Protein AF-A0A0T6B6M6-F1 (afdb_monomer)

InterPro domains:
  IPR010994 RuvA domain 2-like [SSF47781] (32-99)
  IPR039150 Transcription elongation factor, mitochondrial [PTHR21053] (24-267)

Sequence (267 aa):
MFISKGMSFAITKISRFCSSNVALGNTFEEKFTATEREKILDILNSSNADELSKFKVTRNRLKNLVNWKNKKGAFSTLSEVLEVDGLGINILDRLCQSILSEDVIDSDKQTRLAINKLRKTNLVPNLHIADLNGLTCAVGLHIESAGISWAKLEKANNKLVTWNYNDFSALPKKVLPTDAFQFAVKIMNSIPPADIYILESKQISGPNKNPTYSPQQLELTSMLIALLNTSPKHTLEHRGPTTDHYPNKIYYLKNRLPARLFGALIG

Secondary structure (DSSP, 8-state):
----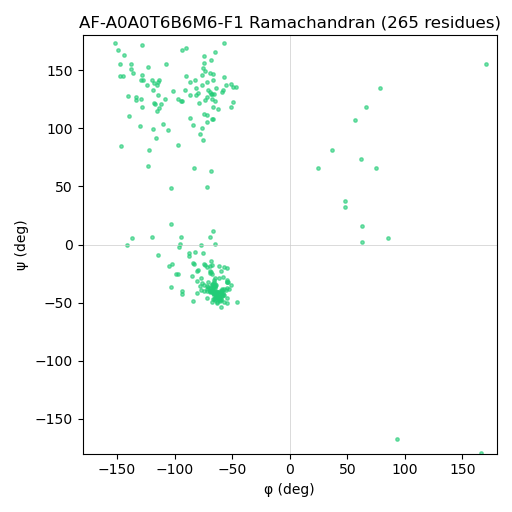--------------------HHHHHTTS-HHHHHHHHHHHHH--HHHHTTSS--HHHHHHHHHHHHHH-S-SSHHHHHTSTT--HHHHHHHHHHHHTT----HHHHHHHHHHHHHTTSEESPPPHHHHHH--EEEEEEEETTEEEEEEEETTTTEEEEEEEEESTTS-SS--HHHHHHHHHHHHHHSPP-SEEEEEPPP---TTS--SS-HHHHHHHHHHHHHHHH-TTT--S---TT-------EEEEPTTHHHHHTT----

Radius of gyration: 28.61 Å; Cα contacts (8 Å, |Δi|>4): 269; chains: 1; bounding box: 79×41×76 Å

Foldseek 3Di:
DDDDDDDDDDPDDPDDDPPPPDPPQPVLQVVDDPVLFVLLLCCLQVDALVRLLQFPDDSVQSVQSVVCCVVPNRDPGVSVVCVRPPDHSVNSVRSSVCSVVVVGCPPVNSVVVVVCVVQCPFKPPRDDPVLVVVFQKEKEWEFDPQWIKIWIAGPVVRDTPDIDIDTCPPPDPDADLVNLLVVLVVVLVVDAAGQAYEYADDDQPPPPDDGRDDPSSVSSVVSNQVCCQPPCRHDVDDPDVDDPDGDRRYMYGYHCPVCVVVVVDDD

Organism: NCBI:txid1629725

Solvent-accessible surface area (backbone atoms only — not comparable to full-atom values): 16296 Å² total; per-residue (Å²): 135,81,91,83,88,84,87,78,88,83,86,79,79,92,80,78,79,84,74,74,90,65,80,63,48,70,70,59,55,72,78,47,54,74,69,55,48,51,55,49,42,51,50,65,59,72,46,51,63,74,62,53,53,36,35,92,58,57,71,72,46,40,52,36,49,52,53,45,35,75,72,74,43,77,69,89,47,72,49,61,57,51,71,34,73,87,35,49,70,80,52,48,52,50,42,50,51,30,59,73,66,66,51,63,48,48,71,68,55,48,51,51,51,51,50,52,61,67,60,71,70,45,44,42,67,77,79,55,73,72,59,60,70,72,50,54,33,37,28,44,42,48,81,55,87,61,27,37,37,42,37,34,37,31,61,90,76,71,39,77,76,48,73,55,71,48,74,37,81,84,54,64,97,77,67,50,73,69,55,42,48,56,50,29,51,56,51,5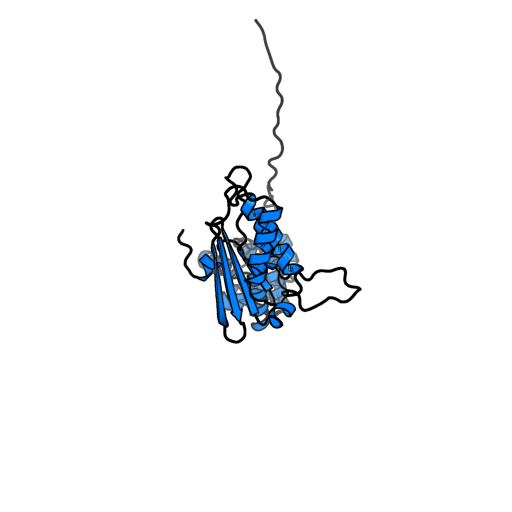7,70,70,54,78,70,46,67,33,38,37,34,68,38,73,73,78,47,57,100,90,43,78,68,78,59,55,72,67,50,52,50,39,51,52,51,36,55,53,45,54,51,67,31,69,83,4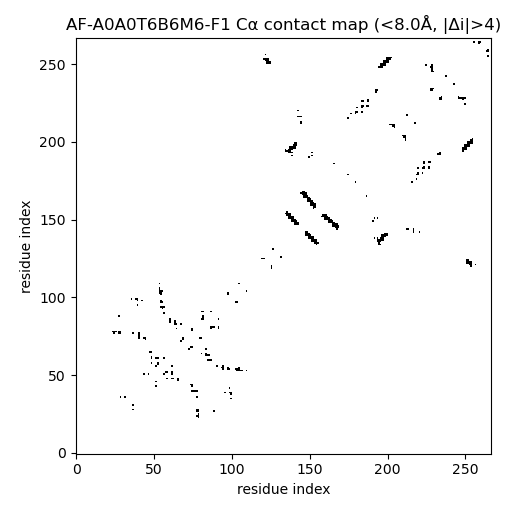4,40,88,74,82,92,59,101,80,67,98,68,77,72,83,38,66,32,28,32,44,62,66,47,67,34,58,76,71,69,67,61,82,130

Nearest PDB structures (foldseek):
  5ola-assembly2_C  TM=7.905E-01  e=4.007E-08  Homo sapiens
  9bdd-assembly1_B  TM=7.905E-01  e=6.543E-08  Homo sapiens
  8u8u-assembly1_B  TM=7.935E-01  e=4.529E-08  Homo sapiens
  8u8v-assembly1_A  TM=7.869E-01  e=6.154E-08  Homo sapiens
  4ld0-assembly1_B  TM=6.906E-01  e=7.495E-03  Thermus thermophilus HB8

Structure (mmCIF, N/CA/C/O backbone):
data_AF-A0A0T6B6M6-F1
#
_entry.id   AF-A0A0T6B6M6-F1
#
loop_
_atom_site.group_PDB
_atom_site.id
_atom_site.type_symbol
_atom_site.label_atom_id
_atom_site.label_alt_id
_atom_site.label_comp_id
_atom_site.label_asym_id
_atom_site.label_entity_id
_atom_site.label_seq_id
_atom_site.pdbx_PDB_ins_code
_atom_site.Cartn_x
_atom_site.Cartn_y
_atom_site.Cartn_z
_atom_site.occupancy
_atom_site.B_iso_or_equiv
_atom_site.auth_seq_id
_atom_site.auth_comp_id
_atom_site.auth_asym_id
_atom_site.auth_atom_id
_atom_site.pdbx_PDB_model_num
ATOM 1 N N . MET A 1 1 ? 43.456 12.284 56.800 1.00 34.22 1 MET A N 1
ATOM 2 C CA . MET A 1 1 ? 43.207 13.650 57.297 1.00 34.22 1 MET A CA 1
ATOM 3 C C . MET A 1 1 ? 42.307 14.351 56.281 1.00 34.22 1 MET A C 1
ATOM 5 O O . MET A 1 1 ? 42.767 14.580 55.179 1.00 34.22 1 MET A O 1
ATOM 9 N N . PHE A 1 2 ? 41.032 14.546 56.654 1.00 30.00 2 PHE A N 1
ATOM 10 C CA . PHE A 1 2 ? 40.055 15.561 56.198 1.00 30.00 2 PHE A CA 1
ATOM 11 C C . PHE A 1 2 ? 39.699 15.674 54.686 1.00 30.00 2 PHE A C 1
ATOM 13 O O . PHE A 1 2 ? 40.550 16.004 53.879 1.00 30.00 2 PHE A O 1
ATOM 20 N N . ILE A 1 3 ? 38.487 15.247 54.255 1.00 30.81 3 ILE A N 1
ATOM 21 C CA . ILE A 1 3 ? 37.199 16.015 54.146 1.00 30.81 3 ILE A CA 1
ATOM 22 C C . ILE A 1 3 ? 37.212 16.919 52.880 1.00 30.81 3 ILE A C 1
ATOM 24 O O . ILE A 1 3 ? 38.183 17.621 52.678 1.00 30.81 3 ILE A O 1
ATOM 28 N N . SER A 1 4 ? 36.218 17.057 51.987 1.00 28.17 4 SER A N 1
ATOM 29 C CA . SER A 1 4 ? 34.819 16.614 51.851 1.00 28.17 4 SER A CA 1
ATOM 30 C C . SER A 1 4 ? 34.184 17.362 50.652 1.00 28.17 4 SER A C 1
ATOM 32 O O . SER A 1 4 ? 34.527 18.513 50.422 1.00 28.17 4 SER A O 1
ATOM 34 N N . LYS A 1 5 ? 33.141 16.761 50.053 1.00 30.77 5 LYS A N 1
ATOM 35 C CA . LYS A 1 5 ? 31.970 17.367 49.365 1.00 30.77 5 LYS A CA 1
ATOM 36 C C . LYS A 1 5 ? 32.157 18.160 48.060 1.00 30.77 5 LYS A C 1
ATOM 38 O O . LYS A 1 5 ? 32.600 19.298 48.042 1.00 30.77 5 LYS A O 1
ATOM 43 N N . GLY A 1 6 ? 31.520 17.616 47.025 1.00 29.58 6 GLY A N 1
ATOM 44 C CA . GLY A 1 6 ? 30.885 18.365 45.943 1.00 29.58 6 GLY A CA 1
ATOM 45 C C . GLY A 1 6 ? 29.649 17.607 45.461 1.00 29.58 6 GLY A C 1
ATOM 46 O O . GLY A 1 6 ? 29.734 16.806 44.539 1.00 29.58 6 GLY A O 1
ATOM 47 N N . MET A 1 7 ? 28.514 17.805 46.141 1.00 31.06 7 MET A N 1
ATOM 48 C CA . MET A 1 7 ? 27.186 17.410 45.659 1.00 31.06 7 MET A CA 1
ATOM 49 C C . MET A 1 7 ? 26.856 18.205 44.392 1.00 31.06 7 MET A C 1
ATOM 51 O O . MET A 1 7 ? 26.974 19.426 44.400 1.00 31.06 7 MET A O 1
ATOM 55 N N . SER A 1 8 ? 26.343 17.544 43.357 1.00 30.31 8 SER A N 1
ATOM 56 C CA . SER A 1 8 ? 25.449 18.202 42.405 1.00 30.31 8 SER A CA 1
ATOM 57 C C . SER A 1 8 ? 24.318 17.253 42.037 1.00 30.31 8 SER A C 1
ATOM 59 O O . SER A 1 8 ? 24.512 16.203 41.427 1.00 30.31 8 SER A O 1
ATOM 61 N N . PHE A 1 9 ? 23.135 17.620 42.519 1.00 31.20 9 PHE A N 1
ATOM 62 C CA . PHE A 1 9 ? 21.856 17.006 42.222 1.00 31.20 9 PHE A CA 1
ATOM 63 C C . PHE A 1 9 ? 21.471 17.280 40.766 1.00 31.20 9 PHE A C 1
ATOM 65 O O . PHE A 1 9 ? 21.383 18.433 40.356 1.00 31.20 9 PHE A O 1
ATOM 72 N N . ALA A 1 10 ? 21.112 16.232 40.028 1.00 34.25 10 ALA A N 1
ATOM 73 C CA . ALA A 1 10 ? 20.321 16.350 38.806 1.00 34.25 10 ALA A CA 1
ATOM 74 C C . ALA A 1 10 ? 19.055 15.492 38.942 1.00 34.25 10 ALA A C 1
ATOM 76 O O . ALA A 1 10 ? 18.880 14.470 38.285 1.00 34.25 10 ALA A O 1
ATOM 77 N N . ILE A 1 11 ? 18.166 15.908 39.847 1.00 36.38 11 ILE A N 1
ATOM 78 C CA . ILE A 1 11 ? 16.757 15.509 39.823 1.00 36.38 11 ILE A CA 1
ATOM 79 C C . ILE A 1 11 ? 16.068 16.520 38.910 1.00 36.38 11 ILE A C 1
ATOM 81 O O . ILE A 1 11 ? 15.926 17.688 39.263 1.00 36.38 11 ILE A O 1
ATOM 85 N N . THR A 1 12 ? 15.655 16.110 37.713 1.00 36.34 12 THR A N 1
ATOM 86 C CA . THR A 1 12 ? 14.832 16.962 36.848 1.00 36.34 12 THR A CA 1
ATOM 87 C C . THR A 1 12 ? 13.620 16.191 36.344 1.00 36.34 12 THR A C 1
ATOM 89 O O . THR A 1 12 ? 13.687 15.399 35.413 1.00 36.34 12 THR A O 1
ATOM 92 N N . LYS A 1 13 ? 12.500 16.506 37.006 1.00 34.72 13 LYS A N 1
ATOM 93 C CA . LYS A 1 13 ? 11.113 16.487 36.524 1.00 34.72 13 LYS A CA 1
ATOM 94 C C . LYS A 1 13 ? 10.538 15.139 36.079 1.00 34.72 13 LYS A C 1
ATOM 96 O O . LYS A 1 13 ? 10.169 14.940 34.927 1.00 34.72 13 LYS A O 1
ATOM 101 N N . ILE A 1 14 ? 10.248 14.296 37.070 1.00 38.00 14 ILE A N 1
ATOM 102 C CA . ILE A 1 14 ? 9.008 13.512 37.047 1.00 38.00 14 ILE A CA 1
ATOM 103 C C . ILE A 1 14 ? 7.884 14.464 37.476 1.00 38.00 14 ILE A C 1
ATOM 105 O O . ILE A 1 14 ? 7.655 14.679 38.659 1.00 38.00 14 ILE A O 1
ATOM 109 N N . SER A 1 15 ? 7.197 15.069 36.509 1.00 36.28 15 SER A N 1
ATOM 110 C CA . SER A 1 15 ? 5.876 15.661 36.730 1.00 36.28 15 SER A CA 1
ATOM 111 C C . SER A 1 15 ? 4.892 15.002 35.771 1.00 36.28 15 SER A C 1
ATOM 113 O O . SER A 1 15 ? 4.584 15.523 34.699 1.00 36.28 15 SER A O 1
ATOM 115 N N . ARG A 1 16 ? 4.414 13.814 36.141 1.00 36.41 16 ARG A N 1
ATOM 116 C CA . ARG A 1 16 ? 3.164 13.279 35.602 1.00 36.41 16 ARG A CA 1
ATOM 117 C C . ARG A 1 16 ? 2.116 13.400 36.693 1.00 36.41 16 ARG A C 1
ATOM 119 O O . ARG A 1 16 ? 2.095 12.596 37.611 1.00 36.41 16 ARG A O 1
ATOM 126 N N . PHE A 1 17 ? 1.323 14.462 36.566 1.00 33.34 17 PHE A N 1
ATOM 127 C CA . PHE A 1 17 ? -0.076 14.540 36.974 1.00 33.34 17 PHE A CA 1
ATOM 128 C C . PHE A 1 17 ? -0.434 13.779 38.262 1.00 33.34 17 PHE A C 1
ATOM 130 O O . PHE A 1 17 ? -1.033 12.709 38.224 1.00 33.34 17 PHE A O 1
ATOM 137 N N . CYS A 1 18 ? -0.161 14.395 39.411 1.00 29.39 18 CYS A N 1
ATOM 138 C CA . CYS A 1 18 ? -1.075 14.251 40.537 1.00 29.39 18 CYS A CA 1
ATOM 139 C C . CYS A 1 18 ? -2.289 15.132 40.222 1.00 29.39 18 CYS A C 1
ATOM 141 O O . CYS A 1 18 ? -2.284 16.321 40.532 1.00 29.39 18 CYS A O 1
ATOM 143 N N . SER A 1 19 ? -3.304 14.576 39.555 1.00 34.41 19 SER A N 1
ATOM 144 C CA . SER A 1 19 ? -4.640 15.159 39.662 1.00 34.41 19 SER A CA 1
ATOM 145 C C . SER A 1 19 ? -5.133 14.833 41.058 1.00 34.41 19 SER A C 1
ATOM 147 O O . SER A 1 19 ? -5.441 13.692 41.390 1.00 34.41 19 SER A O 1
ATOM 149 N N . SER A 1 20 ? -5.124 15.861 41.888 1.00 36.56 20 SER A N 1
ATOM 150 C CA . SER A 1 20 ? -5.865 15.920 43.126 1.00 36.56 20 SER A CA 1
ATOM 151 C C . SER A 1 20 ? -7.320 15.515 42.864 1.00 36.56 20 SER A C 1
ATOM 153 O O . SER A 1 20 ? -8.014 16.127 42.054 1.00 36.56 20 SER A O 1
ATOM 155 N N . ASN A 1 21 ? -7.785 14.480 43.565 1.00 39.53 21 ASN A N 1
ATOM 156 C CA . ASN A 1 21 ? -9.205 14.170 43.739 1.00 39.53 21 ASN A CA 1
ATOM 157 C C . ASN A 1 21 ? -9.851 15.258 44.616 1.00 39.53 21 ASN A C 1
ATOM 159 O O . ASN A 1 21 ? -10.277 15.007 45.739 1.00 39.53 21 ASN A O 1
ATOM 163 N N . VAL A 1 22 ? -9.866 16.498 44.127 1.00 38.78 22 VAL A N 1
ATOM 164 C CA . VAL A 1 22 ? -10.626 17.597 44.726 1.00 38.78 22 VAL A CA 1
ATOM 165 C C . VAL A 1 22 ? -12.041 17.474 44.182 1.00 38.78 22 VAL A C 1
ATOM 167 O O . VAL A 1 22 ? -12.268 17.776 43.018 1.00 38.78 22 VAL A O 1
ATOM 170 N N . ALA A 1 23 ? -12.947 16.954 45.013 1.00 44.31 23 ALA A N 1
ATOM 171 C CA . ALA A 1 23 ? -14.403 17.130 44.964 1.00 44.31 23 ALA A CA 1
ATOM 172 C C . ALA A 1 23 ? -14.998 17.491 43.579 1.00 44.31 23 ALA A C 1
ATOM 174 O O . ALA A 1 23 ? -15.525 18.581 43.375 1.00 44.31 23 ALA A O 1
ATOM 175 N N . LEU A 1 24 ? -14.907 16.572 42.612 1.00 45.66 24 LEU A N 1
ATOM 176 C CA . LEU A 1 24 ? -15.389 16.781 41.238 1.00 45.66 24 LEU A CA 1
ATOM 177 C C . LEU A 1 24 ? -16.872 16.426 41.034 1.00 45.66 24 LEU A C 1
ATOM 179 O O . LEU A 1 24 ? -17.420 16.759 39.987 1.00 45.66 24 LEU A O 1
ATOM 183 N N . GLY A 1 25 ? -17.524 15.785 42.010 1.00 44.62 25 GLY A N 1
ATOM 184 C CA . GLY A 1 25 ? -18.933 15.381 41.896 1.00 44.62 25 GLY A CA 1
ATOM 185 C C . GLY A 1 25 ? -19.892 16.571 41.789 1.00 44.62 25 GLY A C 1
ATOM 186 O O . GLY A 1 25 ? -20.692 16.650 40.861 1.00 44.62 25 GLY A O 1
ATOM 187 N N . ASN A 1 26 ? -19.739 17.571 42.663 1.00 51.59 26 ASN A N 1
ATOM 188 C CA . ASN A 1 26 ? -20.736 18.642 42.783 1.00 51.59 26 ASN A CA 1
ATOM 189 C C . ASN A 1 26 ? -20.763 19.610 41.584 1.00 51.59 26 ASN A C 1
ATOM 191 O O . ASN A 1 26 ? -21.827 20.087 41.211 1.00 51.59 26 ASN A O 1
ATOM 195 N N . THR A 1 27 ? -19.626 19.867 40.927 1.00 61.91 27 THR A N 1
ATOM 196 C CA . THR A 1 27 ? -19.555 20.856 39.825 1.00 61.91 27 THR A CA 1
ATOM 197 C C . THR A 1 27 ? -20.063 20.327 38.484 1.00 61.91 27 THR A C 1
ATOM 199 O O . THR A 1 27 ? -20.412 21.107 37.598 1.00 61.91 27 THR A O 1
ATOM 202 N N . PHE A 1 28 ? -20.092 19.004 38.293 1.00 70.56 28 PHE A N 1
ATOM 203 C CA . PHE A 1 28 ? -20.599 18.417 37.054 1.00 70.56 28 PHE A CA 1
ATOM 204 C C . PHE A 1 28 ? -22.128 18.436 37.009 1.00 70.56 28 PHE A C 1
ATOM 206 O O . PHE A 1 28 ? -22.713 18.714 35.964 1.00 70.56 28 PHE A O 1
ATOM 213 N N . GLU A 1 29 ? -22.769 18.180 38.147 1.00 67.81 29 GLU A N 1
ATOM 214 C CA . GLU A 1 29 ? -24.226 18.129 38.242 1.00 67.81 29 GLU A CA 1
ATOM 215 C C . GLU A 1 29 ? -24.863 19.504 38.028 1.00 67.81 29 GLU A C 1
ATOM 217 O O . GLU A 1 29 ? -25.890 19.600 37.360 1.00 67.81 29 GLU A O 1
ATOM 222 N N . GLU A 1 30 ? -24.216 20.582 38.478 1.00 74.25 30 GLU A N 1
ATOM 223 C CA . GLU A 1 30 ? -24.668 21.970 38.291 1.00 74.25 30 GLU A CA 1
ATOM 224 C C . GLU A 1 30 ? -24.867 22.383 36.822 1.00 74.25 30 GLU A C 1
ATOM 226 O O . GLU A 1 30 ? -25.595 23.335 36.551 1.00 74.25 30 GLU A O 1
ATOM 231 N N . LYS A 1 31 ? -24.277 21.657 35.863 1.00 76.56 31 LYS A N 1
ATOM 232 C CA . LYS A 1 31 ? -24.422 21.938 34.425 1.00 76.56 31 LYS A CA 1
ATOM 233 C C . LYS A 1 31 ? -25.770 21.534 33.834 1.00 76.56 31 LYS A C 1
ATOM 235 O O . LYS A 1 31 ? -26.092 21.980 32.737 1.00 76.56 31 LYS A O 1
ATOM 240 N N . PHE A 1 32 ? -26.523 20.686 34.527 1.00 77.31 32 PHE A N 1
ATOM 241 C CA . PHE A 1 32 ? -27.804 20.163 34.061 1.00 77.31 32 PHE A CA 1
ATOM 242 C C . PHE A 1 32 ? -28.908 20.566 35.036 1.00 77.31 32 PHE A C 1
ATOM 244 O O . PHE A 1 32 ? -28.708 20.554 36.256 1.00 77.31 32 PHE A O 1
ATOM 251 N N . THR A 1 33 ? -30.084 20.908 34.519 1.00 81.38 33 THR A N 1
ATOM 252 C CA . THR A 1 33 ? -31.276 21.166 35.340 1.00 81.38 33 THR A CA 1
ATOM 253 C C . THR A 1 33 ? -31.780 19.872 35.993 1.00 81.38 33 THR A C 1
ATOM 255 O O . THR A 1 33 ? -31.459 18.773 35.544 1.00 81.38 33 THR A O 1
ATOM 258 N N . ALA A 1 34 ? -32.556 19.969 37.078 1.00 77.19 34 ALA A N 1
ATOM 259 C CA . ALA A 1 34 ? -33.021 18.788 37.820 1.00 77.19 34 ALA A CA 1
ATOM 260 C C . ALA A 1 34 ? -33.810 17.799 36.937 1.00 77.19 34 ALA A C 1
ATOM 262 O O . ALA A 1 34 ? -33.602 16.592 37.030 1.00 77.19 34 ALA A O 1
ATOM 263 N N . THR A 1 35 ? -34.631 18.318 36.021 1.00 77.44 35 THR A N 1
ATOM 264 C CA . THR A 1 35 ? -35.413 17.529 35.057 1.00 77.44 35 THR A CA 1
ATOM 265 C C . THR A 1 35 ? -34.534 16.852 34.002 1.00 77.44 35 THR A C 1
ATOM 267 O O . THR A 1 35 ? -34.779 15.711 33.618 1.00 77.44 35 THR A O 1
ATOM 270 N N . GLU A 1 36 ? -33.473 17.522 33.546 1.00 79.44 36 GLU A N 1
ATOM 271 C CA . GLU A 1 36 ? -32.497 16.944 32.616 1.00 79.44 36 GLU A CA 1
ATOM 272 C C . GLU A 1 36 ? -31.687 15.823 33.269 1.00 79.44 36 GLU A C 1
ATOM 274 O O . GLU A 1 36 ? -31.435 14.801 32.632 1.00 79.44 36 GLU A O 1
ATOM 279 N N . ARG A 1 37 ? -31.305 15.981 34.543 1.00 81.50 37 ARG A N 1
ATOM 280 C CA . ARG A 1 37 ? -30.579 14.946 35.297 1.00 81.50 37 ARG A CA 1
ATOM 281 C C . ARG A 1 37 ? -31.408 13.679 35.447 1.00 81.50 37 ARG A C 1
ATOM 283 O O . ARG A 1 37 ? -30.883 12.598 35.202 1.00 81.50 37 ARG A O 1
ATOM 290 N N . GLU A 1 38 ? -32.680 13.822 35.808 1.00 80.88 38 GLU A N 1
ATOM 291 C CA . GLU A 1 38 ? -33.612 12.701 35.935 1.00 80.88 38 GLU A CA 1
ATOM 292 C C . GLU A 1 38 ? -33.782 11.982 34.590 1.00 80.88 38 GLU A C 1
ATOM 294 O O . GLU A 1 38 ? -33.537 10.781 34.508 1.00 80.88 38 GLU A O 1
ATOM 299 N N . LYS A 1 39 ? -34.009 12.726 33.493 1.00 81.56 39 LYS A N 1
ATOM 300 C CA . LYS A 1 39 ? -34.091 12.151 32.136 1.00 81.56 39 LYS A CA 1
ATOM 301 C C . LYS A 1 39 ? -32.812 11.398 31.739 1.00 81.56 39 LYS A C 1
ATOM 303 O O . LYS A 1 39 ? -32.884 10.329 31.133 1.00 81.56 39 LYS A O 1
ATOM 308 N N . ILE A 1 40 ? -31.631 11.937 32.057 1.00 83.81 40 ILE A N 1
ATOM 309 C CA . ILE A 1 40 ? -30.348 11.277 31.764 1.00 83.81 40 ILE A CA 1
ATOM 310 C C . ILE A 1 40 ? -30.196 9.993 32.588 1.00 83.81 40 ILE A C 1
ATOM 312 O O . ILE A 1 40 ? -29.815 8.963 32.029 1.00 83.81 40 ILE A O 1
ATOM 316 N N . LEU A 1 41 ? -30.477 10.038 33.892 1.00 82.62 41 LEU A N 1
ATOM 317 C CA . LEU A 1 41 ? -30.362 8.881 34.784 1.00 82.62 41 LEU A CA 1
ATOM 318 C C . LEU A 1 41 ? -31.349 7.777 34.399 1.00 82.62 41 LEU A C 1
ATOM 320 O O . LEU A 1 41 ? -30.953 6.613 34.328 1.00 82.62 41 LEU A O 1
ATOM 324 N N . ASP A 1 42 ? -32.582 8.140 34.054 1.00 82.81 42 ASP A N 1
ATOM 325 C CA . ASP A 1 42 ? -33.595 7.204 33.574 1.00 82.81 42 ASP A CA 1
ATOM 326 C C . ASP A 1 42 ? -33.132 6.493 32.310 1.00 82.81 42 ASP A C 1
ATOM 328 O O . ASP A 1 42 ? -33.189 5.266 32.236 1.00 82.81 42 ASP A O 1
ATOM 332 N N . ILE A 1 43 ? -32.594 7.227 31.334 1.00 81.00 43 ILE A N 1
ATOM 333 C CA . ILE A 1 43 ? -32.088 6.641 30.089 1.00 81.00 43 ILE A CA 1
ATOM 334 C C . ILE A 1 43 ? -30.859 5.766 30.358 1.00 81.00 43 ILE A C 1
ATOM 336 O O . ILE A 1 43 ? -30.778 4.665 29.822 1.00 81.00 43 ILE A O 1
ATOM 340 N N . LEU A 1 44 ? -29.921 6.18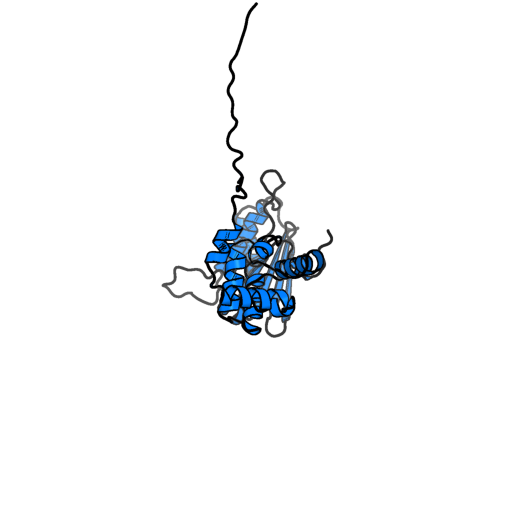4 31.210 1.00 82.06 44 LEU A N 1
ATOM 341 C CA . LEU A 1 44 ? -28.736 5.382 31.541 1.00 82.06 44 LEU A CA 1
ATOM 342 C C . LEU A 1 44 ? -29.080 4.083 32.287 1.00 82.06 44 LEU A C 1
ATOM 344 O O . LEU A 1 44 ? -28.433 3.055 32.065 1.00 82.06 44 LEU A O 1
ATOM 348 N N . ASN A 1 45 ? -30.093 4.116 33.153 1.00 83.06 45 ASN A N 1
ATOM 349 C CA . ASN A 1 45 ? -30.516 2.963 33.943 1.00 83.06 45 ASN A CA 1
ATOM 350 C C . ASN A 1 45 ? -31.407 2.001 33.148 1.00 83.06 45 ASN A C 1
ATOM 352 O O . ASN A 1 45 ? -31.205 0.782 33.231 1.00 83.06 45 ASN A O 1
ATOM 356 N N . SER A 1 46 ? -32.341 2.538 32.357 1.00 76.44 46 SER A N 1
ATOM 357 C CA . SER A 1 46 ? -33.304 1.759 31.567 1.00 76.44 46 SER A CA 1
ATOM 358 C C . SER A 1 46 ? -32.718 1.217 30.261 1.00 76.44 46 SER A C 1
ATOM 360 O O . SER A 1 46 ? -33.078 0.114 29.855 1.00 76.44 46 SER A O 1
ATOM 362 N N . SER A 1 47 ? -31.761 1.921 29.644 1.00 74.38 47 SER A N 1
ATOM 363 C CA . SER A 1 47 ? -31.208 1.512 28.351 1.00 74.38 47 SER A CA 1
ATOM 364 C C . SER A 1 47 ? -30.229 0.342 28.458 1.00 74.38 47 SER A C 1
ATOM 366 O O . SER A 1 47 ? -29.422 0.235 29.393 1.00 74.38 47 SER A O 1
ATOM 368 N N . ASN A 1 48 ? -30.236 -0.517 27.438 1.00 69.62 48 ASN A N 1
ATOM 369 C CA . ASN A 1 48 ? -29.237 -1.576 27.276 1.00 69.62 48 ASN A CA 1
ATOM 370 C C . ASN A 1 48 ? -28.020 -1.102 26.448 1.00 69.62 48 ASN A C 1
ATOM 372 O O . ASN A 1 48 ? -28.045 -0.040 25.822 1.00 69.62 48 ASN A O 1
ATOM 376 N N . ALA A 1 49 ? -26.934 -1.886 26.407 1.00 67.69 49 ALA A N 1
ATOM 377 C CA . ALA A 1 49 ? -25.708 -1.517 25.678 1.00 67.69 49 ALA A CA 1
ATOM 378 C C . ALA A 1 49 ? -25.951 -1.182 24.195 1.00 67.69 49 ALA A C 1
ATOM 380 O O . ALA A 1 49 ? -25.259 -0.329 23.638 1.00 67.69 49 ALA A O 1
ATOM 381 N N . ASP A 1 50 ? -26.928 -1.837 23.565 1.00 65.69 50 ASP A N 1
ATOM 382 C CA . ASP A 1 50 ? -27.280 -1.618 22.162 1.00 65.69 50 ASP A CA 1
ATOM 383 C C . ASP A 1 50 ? -28.076 -0.322 21.952 1.00 65.69 50 ASP A C 1
ATOM 385 O O . ASP A 1 50 ? -27.874 0.371 20.956 1.00 65.69 50 ASP A O 1
ATOM 389 N N . GLU A 1 51 ? -28.900 0.083 22.915 1.00 68.19 51 GLU A N 1
ATOM 390 C CA . GLU A 1 51 ? -29.635 1.352 22.867 1.00 68.19 51 GLU A CA 1
ATOM 391 C C . GLU A 1 51 ? -28.708 2.533 23.142 1.00 68.19 51 GLU A C 1
ATOM 393 O O . GLU A 1 51 ? -28.739 3.526 22.416 1.00 68.19 51 GLU A O 1
ATOM 398 N N . LEU A 1 52 ? -27.779 2.378 24.090 1.00 70.62 52 LEU A N 1
ATOM 399 C CA . LEU A 1 52 ? -26.748 3.379 24.361 1.00 70.62 52 LEU A CA 1
ATOM 400 C C . LEU A 1 52 ? -25.709 3.493 23.233 1.00 70.62 52 LEU A C 1
ATOM 402 O O . LEU A 1 52 ? -25.013 4.505 23.125 1.00 70.62 52 LEU A O 1
ATOM 406 N N . SER A 1 53 ? -25.608 2.482 22.361 1.00 65.06 53 SER A N 1
ATOM 407 C CA . SER A 1 53 ? -24.723 2.512 21.188 1.00 65.06 53 SER A CA 1
ATOM 408 C C . SER A 1 53 ? -25.147 3.522 20.116 1.00 65.06 53 SER A C 1
ATOM 410 O O . SER A 1 53 ? -24.339 3.854 19.242 1.00 65.06 53 SER A O 1
ATOM 412 N N . LYS A 1 54 ? -26.382 4.034 20.212 1.00 66.69 54 LYS A N 1
ATOM 413 C CA . LYS A 1 54 ? -26.931 5.103 19.367 1.00 66.69 54 LYS A CA 1
ATOM 414 C C . LYS A 1 54 ? -26.329 6.477 19.678 1.00 66.69 54 LYS A C 1
ATOM 416 O O . LYS A 1 54 ? -26.376 7.366 18.830 1.00 66.69 54 LYS A O 1
ATOM 421 N N . PHE A 1 55 ? -25.733 6.647 20.859 1.00 68.94 55 PHE A N 1
ATOM 422 C CA . PHE A 1 55 ? -25.087 7.890 21.280 1.00 68.94 55 PHE A CA 1
ATOM 423 C C . PHE A 1 55 ? -23.581 7.881 20.971 1.00 68.94 55 PHE A C 1
ATOM 425 O O . PHE A 1 55 ? -22.987 6.849 20.648 1.00 68.94 55 PHE A O 1
ATOM 432 N N . LYS A 1 56 ? -22.921 9.046 21.068 1.00 66.31 56 LYS A N 1
ATOM 433 C CA . LYS A 1 56 ? -21.493 9.255 20.723 1.00 66.31 56 LYS A CA 1
ATOM 434 C C . LYS A 1 56 ? -20.505 8.612 21.725 1.00 66.31 56 LYS A C 1
ATOM 436 O O . LYS A 1 56 ? -19.549 9.257 22.161 1.00 66.31 56 LYS A O 1
ATOM 441 N N . VAL A 1 57 ? -20.681 7.334 22.072 1.00 72.00 57 VAL A N 1
ATOM 442 C CA . VAL A 1 57 ? -19.857 6.600 23.050 1.00 72.00 57 VAL A CA 1
ATOM 443 C C . VAL A 1 57 ? -19.319 5.285 22.481 1.00 72.00 57 VAL A C 1
ATOM 445 O O . VAL A 1 57 ? -19.962 4.571 21.722 1.00 72.00 57 VAL A O 1
ATOM 448 N N . THR A 1 58 ? -18.073 4.958 22.830 1.00 70.19 58 THR A N 1
ATOM 449 C CA . THR A 1 58 ? -17.389 3.751 22.351 1.00 70.19 58 THR A CA 1
ATOM 450 C C . THR A 1 58 ? -17.967 2.481 22.984 1.00 70.19 58 THR A C 1
ATOM 452 O O . THR A 1 58 ? -18.138 2.430 24.199 1.00 70.19 58 THR A O 1
ATOM 455 N N . ARG A 1 59 ? -18.110 1.395 22.208 1.00 71.62 59 ARG A N 1
ATOM 456 C CA . ARG A 1 59 ? -18.616 0.085 22.681 1.00 71.62 59 ARG A CA 1
ATOM 457 C C . ARG A 1 59 ? -17.906 -0.458 23.933 1.00 71.62 59 ARG A C 1
ATOM 459 O O . ARG A 1 59 ? -18.550 -1.056 24.782 1.00 71.62 59 ARG A O 1
ATOM 466 N N . ASN A 1 60 ? -16.600 -0.222 24.088 1.00 72.56 60 ASN A N 1
ATOM 467 C CA . ASN A 1 60 ? -15.863 -0.647 25.288 1.00 72.56 60 ASN A CA 1
ATOM 468 C C . ASN A 1 60 ? -16.321 0.090 26.560 1.00 72.56 60 ASN A C 1
ATOM 470 O O . ASN A 1 60 ? -16.403 -0.502 27.626 1.00 72.56 60 ASN A O 1
ATOM 474 N N . ARG A 1 61 ? -16.668 1.375 26.438 1.00 77.56 61 ARG A N 1
ATOM 475 C CA . ARG A 1 61 ? -17.159 2.192 27.557 1.00 77.56 61 ARG A CA 1
ATOM 476 C C . ARG A 1 61 ? -18.592 1.824 27.933 1.00 77.56 61 ARG A C 1
ATOM 478 O O . ARG A 1 61 ? -18.915 1.798 29.109 1.00 77.56 61 ARG A O 1
ATOM 485 N N . LEU A 1 62 ? -19.411 1.454 26.948 1.00 80.44 62 LEU A N 1
ATOM 486 C CA . LEU A 1 62 ? -20.751 0.907 27.188 1.00 80.44 62 LEU A CA 1
ATOM 487 C C . LEU A 1 62 ? -20.694 -0.420 27.951 1.00 80.44 62 LEU A C 1
ATOM 489 O O . LEU A 1 62 ? -21.457 -0.623 28.887 1.00 80.44 62 LEU A O 1
ATOM 493 N N . LYS A 1 63 ? -19.736 -1.295 27.616 1.00 79.62 63 LYS A N 1
ATOM 494 C CA . LYS A 1 63 ? -19.486 -2.514 28.399 1.00 79.62 63 LYS A CA 1
ATOM 495 C C . LYS A 1 63 ? -19.085 -2.196 29.839 1.00 79.62 63 LYS A C 1
ATOM 497 O O . LYS A 1 63 ? -19.558 -2.866 30.747 1.00 79.62 63 LYS A O 1
ATOM 502 N N . ASN A 1 64 ? -18.261 -1.171 30.053 1.00 81.75 64 ASN A N 1
ATOM 503 C CA . ASN A 1 64 ? -17.887 -0.744 31.402 1.00 81.75 64 ASN A CA 1
ATOM 504 C C . ASN A 1 64 ? -19.089 -0.194 32.184 1.00 81.75 64 ASN A C 1
ATOM 506 O O . ASN A 1 64 ? -19.232 -0.541 33.350 1.00 81.75 64 ASN A O 1
ATOM 510 N N . LEU A 1 65 ? -19.980 0.568 31.540 1.00 82.56 65 LEU A N 1
ATOM 511 C CA . LEU A 1 65 ? -21.238 1.038 32.138 1.00 82.56 65 LEU A CA 1
ATOM 512 C C . LEU A 1 65 ? -22.139 -0.128 32.563 1.00 82.56 65 LEU A C 1
ATOM 514 O O . LEU A 1 65 ? -22.580 -0.177 33.707 1.00 82.56 65 LEU A O 1
ATOM 518 N N . VAL A 1 66 ? -22.356 -1.106 31.678 1.00 81.50 66 VAL A N 1
ATOM 519 C CA . VAL A 1 66 ? -23.159 -2.299 32.000 1.00 81.50 66 VAL A CA 1
ATOM 520 C C . VAL A 1 66 ? -22.504 -3.132 33.103 1.00 81.50 66 VAL A C 1
ATOM 522 O O . VAL A 1 66 ? -23.180 -3.572 34.028 1.00 81.50 66 VAL A O 1
ATOM 525 N N . ASN A 1 67 ? -21.183 -3.314 33.057 1.00 83.06 67 ASN A N 1
ATOM 526 C CA . ASN A 1 67 ? -20.453 -4.045 34.091 1.00 83.06 67 ASN A CA 1
ATOM 527 C C . ASN A 1 67 ? -20.509 -3.344 35.449 1.00 83.06 67 ASN A C 1
ATOM 529 O O . ASN A 1 67 ? -20.584 -4.018 36.473 1.00 83.06 67 ASN A O 1
ATOM 533 N N . TRP A 1 68 ? -20.458 -2.012 35.469 1.00 85.00 68 TRP A N 1
ATOM 534 C CA . TRP A 1 68 ? -20.625 -1.236 36.691 1.00 85.00 68 TRP A CA 1
ATOM 535 C C . TRP A 1 68 ? -22.045 -1.408 37.233 1.00 85.00 68 TRP A C 1
ATOM 537 O O . TRP A 1 68 ? -22.192 -1.773 38.396 1.00 85.00 68 TRP A O 1
ATOM 547 N N . LYS A 1 69 ? -23.071 -1.292 36.373 1.00 83.25 69 LYS A N 1
ATOM 548 C CA . LYS A 1 69 ? -24.483 -1.501 36.741 1.00 83.25 69 LYS A CA 1
ATOM 549 C C . LYS A 1 69 ? -24.727 -2.886 37.344 1.00 83.25 69 LYS A C 1
ATOM 551 O O . LYS A 1 69 ? -25.368 -3.013 38.379 1.00 83.25 69 LYS A O 1
ATOM 556 N N . ASN A 1 70 ? -24.136 -3.924 36.756 1.00 81.31 70 ASN A N 1
ATOM 557 C CA . ASN A 1 70 ? -24.243 -5.293 37.263 1.00 81.31 70 ASN A CA 1
ATOM 558 C C . ASN A 1 70 ? -23.538 -5.502 38.616 1.00 81.31 70 ASN A C 1
ATOM 560 O O . ASN A 1 70 ? -23.886 -6.427 39.341 1.00 81.31 70 ASN A O 1
ATOM 564 N N . LYS A 1 71 ? -22.528 -4.685 38.947 1.00 83.25 71 LYS A N 1
ATOM 565 C CA . LYS A 1 71 ? -21.747 -4.808 40.190 1.00 83.25 71 LYS A CA 1
ATOM 566 C C . LYS A 1 71 ? -22.278 -3.944 41.331 1.00 83.25 71 LYS A C 1
ATOM 568 O O . LYS A 1 71 ? -22.230 -4.381 42.474 1.00 83.25 71 LYS A O 1
ATOM 573 N N . LYS A 1 72 ? -22.699 -2.714 41.030 1.00 81.69 72 LYS A N 1
ATOM 574 C CA . LYS A 1 72 ? -23.067 -1.687 42.017 1.00 81.69 72 LYS A CA 1
ATOM 575 C C . LYS A 1 72 ? -24.552 -1.301 41.984 1.00 81.69 72 LYS A C 1
ATOM 577 O O . LYS A 1 72 ? -25.003 -0.632 42.903 1.00 81.69 72 LYS A O 1
ATOM 582 N N . GLY A 1 73 ? -25.317 -1.762 40.992 1.00 81.19 73 GLY A N 1
ATOM 583 C CA . GLY A 1 73 ? -26.736 -1.436 40.836 1.00 81.19 73 GLY A CA 1
ATOM 584 C C . GLY A 1 73 ? -26.987 -0.232 39.924 1.00 81.19 73 GLY A C 1
ATOM 585 O O . GLY A 1 73 ? -26.109 0.190 39.172 1.00 81.19 73 GLY A O 1
ATOM 586 N N . ALA A 1 74 ? -28.219 0.280 39.945 1.00 82.31 74 ALA A N 1
ATOM 587 C CA . ALA A 1 74 ? -28.618 1.458 39.175 1.00 82.31 74 ALA A CA 1
ATOM 588 C C . ALA A 1 74 ? -27.900 2.726 39.673 1.00 82.31 74 ALA A C 1
ATOM 590 O O . ALA A 1 74 ? -27.634 2.863 40.865 1.00 82.31 74 ALA A O 1
ATOM 591 N N . PHE A 1 75 ? -27.609 3.652 38.759 1.00 83.62 75 PHE A N 1
ATOM 592 C CA . PHE A 1 75 ? -26.999 4.940 39.081 1.00 83.62 75 PHE A CA 1
ATOM 593 C C . PHE A 1 75 ? -28.009 5.835 39.797 1.00 83.62 75 PHE A C 1
ATOM 595 O O . PHE A 1 75 ? -29.100 6.062 39.269 1.00 83.62 75 PHE A O 1
ATOM 602 N N . SER A 1 76 ? -27.632 6.367 40.957 1.00 77.44 76 SER A N 1
ATOM 603 C CA . SER A 1 76 ? -28.456 7.319 41.717 1.00 77.44 76 SER A CA 1
ATOM 604 C C . SER A 1 76 ? -28.057 8.770 41.445 1.00 77.44 76 SER A C 1
ATOM 606 O O . SER A 1 76 ? -28.873 9.678 41.575 1.00 77.44 76 SER A O 1
ATOM 608 N N . THR A 1 77 ? -26.804 8.999 41.041 1.00 81.31 77 THR A N 1
ATOM 609 C CA . THR A 1 77 ? -26.261 10.333 40.748 1.00 81.31 77 THR A CA 1
ATOM 610 C C . THR A 1 77 ? -25.392 10.317 39.490 1.00 81.31 77 THR A C 1
ATOM 612 O O . THR A 1 77 ? -24.827 9.288 39.116 1.00 81.31 77 THR A O 1
ATOM 615 N N . LEU A 1 78 ? -25.247 11.465 38.817 1.00 79.00 78 LEU A N 1
ATOM 616 C CA . LEU A 1 78 ? -24.328 11.572 37.671 1.00 79.00 78 LEU A CA 1
ATOM 617 C C . LEU A 1 78 ? -22.863 11.495 38.120 1.00 79.00 78 LEU A C 1
ATOM 619 O O . LEU A 1 78 ? -22.000 11.071 37.349 1.00 79.00 78 LEU A O 1
ATOM 623 N N . SER A 1 79 ? -22.594 11.853 39.377 1.00 78.50 79 SER A N 1
ATOM 624 C CA . SER A 1 79 ? -21.293 11.680 40.021 1.00 78.50 79 SER A CA 1
ATOM 625 C C . SER A 1 79 ? -20.844 10.212 40.054 1.00 78.50 79 SER A C 1
ATOM 627 O O . SER A 1 79 ? -19.687 9.925 39.752 1.00 78.50 79 SER A O 1
ATOM 629 N N . GLU A 1 80 ? -21.755 9.269 40.314 1.00 80.56 80 GLU A N 1
ATOM 630 C CA . GLU A 1 80 ? -21.465 7.825 40.271 1.00 80.56 80 GLU A CA 1
ATOM 631 C C . GLU A 1 80 ? -21.111 7.333 38.862 1.00 80.56 80 GLU A C 1
ATOM 633 O O . GLU A 1 80 ? -20.254 6.465 38.691 1.00 80.56 80 GLU A O 1
ATOM 638 N N . VAL A 1 81 ? -21.724 7.916 37.829 1.00 80.81 81 VAL A N 1
ATOM 639 C CA . VAL A 1 81 ? -21.424 7.581 36.427 1.00 80.81 81 VAL A CA 1
ATOM 640 C C . VAL A 1 81 ? -19.986 7.978 36.062 1.00 80.81 81 VAL A C 1
ATOM 642 O O . VAL A 1 81 ? -19.349 7.333 35.226 1.00 80.81 81 VAL A O 1
ATOM 645 N N . LEU A 1 82 ? -19.445 9.010 36.715 1.00 81.12 82 LEU A N 1
ATOM 646 C CA . LEU A 1 82 ? -18.056 9.448 36.567 1.00 81.12 82 LEU A CA 1
ATOM 647 C C . LEU A 1 82 ? -17.047 8.446 37.159 1.00 81.12 82 LEU A C 1
ATOM 649 O O . LEU A 1 82 ? -15.887 8.435 36.749 1.00 81.12 82 LEU A O 1
ATOM 653 N N . GLU A 1 83 ? -17.473 7.601 38.104 1.00 78.81 83 GLU A N 1
ATOM 654 C CA . GLU A 1 83 ? -16.635 6.539 38.680 1.00 78.81 83 GLU A CA 1
ATOM 655 C C . GLU A 1 83 ? -16.449 5.348 37.730 1.00 78.81 83 GLU A C 1
ATOM 657 O O . GLU A 1 83 ? -15.693 4.419 38.023 1.00 78.81 83 GLU A O 1
ATOM 662 N N . VAL A 1 84 ? -17.160 5.325 36.601 1.00 80.81 84 VAL A N 1
ATOM 663 C CA . VAL A 1 84 ? -17.062 4.243 35.625 1.00 80.81 84 VAL A CA 1
ATOM 664 C C . VAL A 1 84 ? -15.740 4.353 34.870 1.00 80.81 84 VAL A C 1
ATOM 666 O O . VAL A 1 84 ? -15.451 5.350 34.203 1.00 80.81 84 VAL A O 1
ATOM 669 N N . ASP A 1 85 ? -14.953 3.276 34.903 1.00 73.00 85 ASP A N 1
ATOM 670 C CA . ASP A 1 85 ? -13.647 3.220 34.251 1.00 73.00 85 ASP A CA 1
ATOM 671 C C . ASP A 1 85 ? -13.707 3.654 32.777 1.00 73.00 85 ASP A C 1
ATOM 673 O O . ASP A 1 85 ? -14.344 3.028 31.919 1.00 73.00 85 ASP A O 1
ATOM 677 N N . GLY A 1 86 ? -12.984 4.729 32.461 1.00 70.81 86 GLY A N 1
ATOM 678 C CA . GLY A 1 86 ? -12.873 5.267 31.106 1.00 70.81 86 GLY A CA 1
ATOM 679 C C . GLY A 1 86 ? -13.985 6.237 30.684 1.00 70.81 86 GLY A C 1
ATOM 680 O O . GLY A 1 86 ? -13.961 6.670 29.521 1.00 70.81 86 GLY A O 1
ATOM 681 N N . LEU A 1 87 ? -14.904 6.610 31.585 1.00 77.25 87 LEU A N 1
ATOM 682 C CA . LEU A 1 87 ? -15.806 7.759 31.447 1.00 77.25 87 LEU A CA 1
ATOM 683 C C . LEU A 1 87 ? -15.238 8.979 32.189 1.00 77.25 87 LEU A C 1
ATOM 685 O O . LEU A 1 87 ? -15.563 9.267 33.330 1.00 77.25 87 LEU A O 1
ATOM 689 N N . GLY A 1 88 ? -14.378 9.739 31.510 1.00 76.31 88 GLY A N 1
ATOM 690 C CA . GLY A 1 88 ? -13.982 11.060 32.007 1.00 76.31 88 GLY A CA 1
ATOM 691 C C . GLY A 1 88 ? -15.092 12.102 31.818 1.00 76.31 88 GLY A C 1
ATOM 692 O O . GLY A 1 88 ? -15.948 11.947 30.945 1.00 76.31 88 GLY A O 1
ATOM 693 N N . ILE A 1 89 ? -14.997 13.216 32.547 1.00 77.50 89 ILE A N 1
ATOM 694 C CA . ILE A 1 89 ? -15.944 14.351 32.524 1.00 77.50 89 ILE A CA 1
ATOM 695 C C . ILE A 1 89 ? -16.322 14.770 31.096 1.00 77.50 89 ILE A C 1
ATOM 697 O O . ILE A 1 89 ? -17.493 14.825 30.753 1.00 77.50 89 ILE A O 1
ATOM 701 N N . ASN A 1 90 ? -15.339 14.968 30.213 1.00 76.06 90 ASN A N 1
ATOM 702 C CA . ASN A 1 90 ? -15.567 15.420 28.828 1.00 76.06 90 ASN A CA 1
ATOM 703 C C . ASN A 1 90 ? -16.300 14.399 27.938 1.00 76.06 90 ASN A C 1
ATOM 705 O O . ASN A 1 90 ? -16.704 14.714 26.816 1.00 76.06 90 ASN A O 1
ATOM 709 N N . ILE A 1 91 ? -16.335 13.134 28.353 1.00 76.38 91 ILE A N 1
ATOM 710 C CA . ILE A 1 91 ? -17.001 12.047 27.633 1.00 76.38 91 ILE A CA 1
ATOM 711 C C . ILE A 1 91 ? -18.417 11.892 28.173 1.00 76.38 91 ILE A C 1
ATOM 713 O O . ILE A 1 91 ? -19.332 11.751 27.367 1.00 76.38 91 ILE A O 1
ATOM 717 N N . LEU A 1 92 ? -18.582 11.957 29.498 1.00 80.50 92 LEU A N 1
ATOM 718 C CA . LEU A 1 92 ? -19.896 11.966 30.129 1.00 80.50 92 LEU A CA 1
ATOM 719 C C . LEU A 1 92 ? -20.698 13.197 29.696 1.00 80.50 92 LEU A C 1
ATOM 721 O O . LEU A 1 92 ? -21.826 13.041 29.263 1.00 80.50 92 LEU A O 1
ATOM 725 N N . ASP A 1 93 ? -20.085 14.382 29.670 1.00 81.19 93 ASP A N 1
ATOM 726 C CA . ASP A 1 93 ? -20.712 15.622 29.187 1.00 81.19 93 ASP A CA 1
ATOM 727 C C . ASP A 1 93 ? -21.272 15.470 27.764 1.00 81.19 93 ASP A C 1
ATOM 729 O O . ASP A 1 93 ? -22.429 15.775 27.490 1.00 81.19 93 ASP A O 1
ATOM 733 N N . ARG A 1 94 ? -20.477 14.881 26.862 1.00 78.38 94 ARG A N 1
ATOM 734 C CA . ARG A 1 94 ? -20.905 14.597 25.486 1.00 78.38 94 ARG A CA 1
ATOM 735 C C . ARG A 1 94 ? -21.999 13.540 25.400 1.00 78.38 94 ARG A C 1
ATOM 737 O O . ARG A 1 94 ? -22.821 13.617 24.493 1.00 78.38 94 ARG A O 1
ATOM 744 N N . LEU A 1 95 ? -21.992 12.546 26.286 1.00 80.31 95 LEU A N 1
ATOM 745 C CA . LEU A 1 95 ? -23.055 11.545 26.365 1.00 80.31 95 LEU A CA 1
ATOM 746 C C . LEU A 1 95 ? -24.355 12.194 26.851 1.00 80.31 95 LEU A C 1
ATOM 748 O O . LEU A 1 95 ? -25.367 12.046 26.179 1.00 80.31 95 LEU A O 1
ATOM 752 N N . CYS A 1 96 ? -24.307 12.965 27.938 1.00 80.38 96 CYS A N 1
ATOM 753 C CA . CYS A 1 96 ? -25.446 13.701 28.484 1.00 80.38 96 CYS A CA 1
ATOM 754 C C . CYS A 1 96 ? -26.045 14.654 27.445 1.00 80.38 96 CYS A C 1
ATOM 756 O O . CYS A 1 96 ? -27.238 14.589 27.176 1.00 80.38 96 CYS A O 1
ATOM 758 N N . GLN A 1 97 ? -25.219 15.463 26.776 1.00 80.50 97 GLN A N 1
ATOM 759 C CA . GLN A 1 97 ? -25.674 16.338 25.690 1.00 80.50 97 GLN A CA 1
ATOM 760 C C . GLN A 1 97 ? -26.296 15.543 24.533 1.00 80.50 97 GLN A C 1
ATOM 762 O O . GLN A 1 97 ? -27.336 15.925 24.014 1.00 80.50 97 GLN A O 1
ATOM 767 N N . SER A 1 98 ? -25.707 14.403 24.153 1.00 77.62 98 SER A N 1
ATOM 768 C CA . SER A 1 98 ? -26.257 13.542 23.096 1.00 77.62 98 SER A CA 1
ATOM 769 C C . SER A 1 98 ? -27.604 12.916 23.477 1.00 77.62 98 SER A C 1
ATOM 771 O O . SER A 1 98 ? -28.423 12.695 22.590 1.00 77.62 98 SER A O 1
ATOM 773 N N . ILE A 1 99 ? -27.820 12.627 24.765 1.00 80.62 99 ILE A N 1
ATOM 774 C CA . ILE A 1 99 ? -29.089 12.129 25.310 1.00 80.62 99 ILE A CA 1
ATOM 775 C C . ILE A 1 99 ? -30.139 13.248 25.315 1.00 80.62 99 ILE A C 1
ATOM 777 O O . ILE A 1 99 ? -31.263 13.033 24.869 1.00 80.62 99 ILE A O 1
ATOM 781 N N . LEU A 1 100 ? -29.772 14.446 25.778 1.00 78.88 100 LEU A N 1
ATOM 782 C CA . LEU A 1 100 ? -30.684 15.590 25.876 1.00 78.88 100 LEU A CA 1
ATOM 783 C C . LEU A 1 100 ? -31.117 16.127 24.513 1.00 78.88 100 LEU A C 1
ATOM 785 O O . LEU A 1 100 ? -32.283 16.461 24.333 1.00 78.88 100 LEU A O 1
ATOM 789 N N . SER A 1 101 ? -30.200 16.178 23.548 1.00 70.38 101 SER A N 1
ATOM 790 C CA . SER A 1 101 ? -30.501 16.617 22.185 1.00 70.38 101 SER A CA 1
ATOM 791 C C . SER A 1 101 ? -31.231 15.558 21.348 1.00 70.38 101 SER A C 1
ATOM 793 O O . SER A 1 101 ? -31.506 15.828 20.184 1.00 70.38 101 SER A O 1
ATOM 795 N N . GLU A 1 102 ? -31.513 14.365 21.903 1.00 64.69 102 GLU A N 1
ATOM 796 C CA . GLU A 1 102 ? -32.118 13.225 21.185 1.00 64.69 102 GLU A CA 1
ATOM 797 C C . GLU A 1 102 ? -31.415 12.948 19.842 1.00 64.69 102 GLU A C 1
ATOM 799 O O . GLU A 1 102 ? -31.998 12.510 18.850 1.00 64.69 102 GLU A O 1
ATOM 804 N N . ASP A 1 103 ? -30.109 13.219 19.834 1.00 59.53 103 ASP A N 1
ATOM 805 C CA . ASP A 1 103 ? -29.251 13.297 18.660 1.00 59.53 103 ASP A CA 1
ATOM 806 C C . ASP A 1 103 ? -28.821 11.863 18.310 1.00 59.53 103 ASP A C 1
ATOM 808 O O . ASP A 1 103 ? -27.668 11.452 18.485 1.00 59.53 103 ASP A O 1
ATOM 812 N N . VAL A 1 104 ? -29.806 11.049 17.917 1.00 55.84 104 VAL A N 1
ATOM 813 C CA . VAL A 1 104 ? -29.627 9.648 17.540 1.00 55.84 104 VAL A CA 1
ATOM 814 C C . VAL A 1 104 ? -28.722 9.630 16.322 1.00 55.84 104 VAL A C 1
ATOM 816 O O . VAL A 1 104 ? -29.059 10.152 15.255 1.00 55.84 104 VAL A O 1
ATOM 819 N N . ILE A 1 105 ? -27.541 9.028 16.463 1.00 56.03 105 ILE A N 1
ATOM 820 C CA . ILE A 1 105 ? -26.692 8.815 15.303 1.00 56.03 105 ILE A CA 1
ATOM 821 C C . ILE A 1 105 ? -27.417 7.796 14.436 1.00 56.03 105 ILE A C 1
ATOM 823 O O . ILE A 1 105 ? -27.503 6.620 14.789 1.00 56.03 105 ILE A O 1
ATOM 827 N N . ASP A 1 106 ? -27.950 8.275 13.314 1.00 54.22 106 ASP A N 1
ATOM 828 C CA . ASP A 1 106 ? -28.583 7.433 12.311 1.00 54.22 106 ASP A CA 1
ATOM 829 C C . ASP A 1 106 ? -27.679 6.227 12.019 1.00 54.22 106 ASP A C 1
ATOM 831 O O . ASP A 1 106 ? -26.454 6.367 11.905 1.00 54.22 106 ASP A O 1
ATOM 835 N N . SER A 1 107 ? -28.263 5.035 11.943 1.00 51.75 107 SER A N 1
ATOM 836 C CA . SER A 1 107 ? -27.518 3.780 11.787 1.00 51.75 107 SER A CA 1
ATOM 837 C C . SER A 1 107 ? -26.566 3.825 10.579 1.00 51.75 107 SER A C 1
ATOM 839 O O . SER A 1 107 ? -25.441 3.314 10.645 1.00 51.75 107 SER A O 1
ATOM 841 N N . ASP A 1 108 ? -26.941 4.560 9.526 1.00 49.78 108 ASP A N 1
ATOM 842 C CA . ASP A 1 108 ? -26.097 4.806 8.356 1.00 49.78 108 ASP A CA 1
ATOM 843 C C . ASP A 1 108 ? -24.928 5.770 8.659 1.00 49.78 108 ASP A C 1
ATOM 845 O O . ASP A 1 108 ? -23.788 5.537 8.250 1.00 49.78 108 ASP A O 1
ATOM 849 N N . LYS A 1 109 ? -25.139 6.813 9.475 1.00 54.09 109 LYS A N 1
ATOM 850 C CA . LYS A 1 109 ? -24.063 7.710 9.945 1.00 54.09 109 LYS A CA 1
ATOM 851 C C . LYS A 1 109 ? -23.090 6.992 10.881 1.00 54.09 109 LYS A C 1
ATOM 853 O O . LYS A 1 109 ? -21.883 7.210 10.767 1.00 54.09 109 LYS A O 1
ATOM 858 N N . GLN A 1 110 ? -23.569 6.108 11.756 1.00 51.62 110 GLN A N 1
ATOM 859 C CA . GLN A 1 110 ? -22.730 5.320 12.667 1.00 51.62 110 GLN A CA 1
ATOM 860 C C . GLN A 1 110 ? -21.849 4.332 11.883 1.00 51.62 110 GLN A C 1
ATOM 862 O O . GLN A 1 110 ? -20.646 4.224 12.139 1.00 51.62 110 GLN A O 1
ATOM 867 N N . THR A 1 111 ? -22.417 3.691 10.854 1.00 51.59 111 THR A N 1
ATOM 868 C CA . THR A 1 111 ? -21.695 2.808 9.924 1.00 51.59 111 THR A CA 1
ATOM 869 C C . THR A 1 111 ? -20.656 3.585 9.117 1.00 51.59 111 THR A C 1
ATOM 871 O O . THR A 1 111 ? -19.489 3.191 9.070 1.00 51.59 111 THR A O 1
ATOM 874 N N . ARG A 1 112 ? -21.014 4.757 8.576 1.00 51.72 112 ARG A N 1
ATOM 875 C CA . ARG A 1 112 ? -20.080 5.641 7.856 1.00 51.72 112 ARG A CA 1
ATOM 876 C C . ARG A 1 112 ? -18.958 6.164 8.751 1.00 51.72 112 ARG A C 1
ATOM 878 O O . ARG A 1 112 ? -17.809 6.191 8.321 1.00 51.72 112 ARG A O 1
ATOM 885 N N . LEU A 1 113 ? -19.237 6.538 10.000 1.00 53.56 113 LEU A N 1
ATOM 886 C CA . LEU A 1 113 ? -18.219 6.996 10.952 1.00 53.56 113 LEU A CA 1
ATOM 887 C C . LEU A 1 113 ? -17.288 5.861 11.391 1.00 53.56 113 LEU A C 1
ATOM 889 O O . LEU A 1 113 ? -16.081 6.079 11.482 1.00 53.56 113 LEU A O 1
ATOM 893 N N . ALA A 1 114 ? -17.808 4.652 11.618 1.00 51.38 114 ALA A N 1
ATOM 894 C CA . ALA A 1 114 ? -17.007 3.473 11.944 1.00 51.38 114 ALA A CA 1
ATOM 895 C C . ALA A 1 114 ? -16.114 3.048 10.768 1.00 51.38 114 ALA A C 1
ATOM 897 O O . ALA A 1 114 ? -14.919 2.811 10.954 1.00 51.38 114 ALA A O 1
ATOM 898 N N . ILE A 1 115 ? -16.662 3.049 9.550 1.00 51.28 115 ILE A N 1
ATOM 899 C CA . ILE A 1 115 ? -15.924 2.811 8.309 1.00 51.28 115 ILE A CA 1
ATOM 900 C C . ILE A 1 115 ? -14.847 3.884 8.110 1.00 51.28 115 ILE A C 1
ATOM 902 O O . ILE A 1 115 ? -13.689 3.552 7.873 1.00 51.28 115 ILE A O 1
ATOM 906 N N . ASN A 1 116 ? -15.176 5.164 8.289 1.00 50.91 116 ASN A N 1
ATOM 907 C CA . ASN A 1 116 ? -14.214 6.261 8.169 1.00 50.91 116 ASN A CA 1
ATOM 908 C C . ASN A 1 116 ? -13.132 6.214 9.257 1.00 50.91 116 ASN A C 1
ATOM 910 O O . ASN A 1 116 ? -11.997 6.613 9.009 1.00 50.91 116 ASN A O 1
ATOM 914 N N . LYS A 1 117 ? -13.441 5.698 10.451 1.00 54.16 117 LYS A N 1
ATOM 915 C CA . LYS A 1 117 ? -12.482 5.537 11.554 1.00 54.16 117 LYS A CA 1
ATOM 916 C C . LYS A 1 117 ? -11.563 4.328 11.357 1.00 54.16 117 LYS A C 1
ATOM 918 O O . LYS A 1 117 ? -10.382 4.425 11.675 1.00 54.16 117 LYS A O 1
ATOM 923 N N . LEU A 1 118 ? -12.069 3.232 10.785 1.00 50.12 118 LEU A N 1
ATOM 924 C CA . LEU A 1 118 ? -11.272 2.059 10.405 1.00 50.12 118 LEU A CA 1
ATOM 925 C C . LEU A 1 118 ? -10.384 2.347 9.180 1.00 50.12 118 LEU A C 1
ATOM 927 O O . LEU A 1 118 ? -9.249 1.880 9.113 1.00 50.12 118 LEU A O 1
ATOM 931 N N . ARG A 1 119 ? -10.873 3.159 8.232 1.00 51.72 119 ARG A N 1
ATOM 932 C CA . ARG A 1 119 ? -10.164 3.514 6.991 1.00 51.72 119 ARG A CA 1
ATOM 933 C C . ARG A 1 119 ? -9.122 4.623 7.161 1.00 51.72 119 ARG A C 1
ATOM 935 O O . ARG A 1 119 ? -8.161 4.645 6.404 1.00 51.72 119 ARG A O 1
ATOM 942 N N . LYS A 1 120 ? -9.232 5.473 8.191 1.00 55.22 120 LYS A N 1
ATOM 943 C CA . LYS A 1 120 ? -8.329 6.620 8.434 1.00 55.22 120 LYS A CA 1
ATOM 944 C C . LYS A 1 120 ? -6.858 6.292 8.761 1.00 55.22 120 LYS A C 1
ATOM 946 O O . LYS A 1 120 ? -6.111 7.226 9.028 1.00 55.22 120 LYS A O 1
ATOM 951 N N . THR A 1 121 ? -6.414 5.028 8.810 1.00 61.50 121 THR A N 1
ATOM 952 C CA . THR A 1 121 ? -5.070 4.708 9.363 1.00 61.50 121 THR A CA 1
ATOM 953 C C . THR A 1 121 ? -4.263 3.623 8.653 1.00 61.50 121 THR A C 1
ATOM 955 O O . THR A 1 121 ? -3.149 3.325 9.086 1.00 61.50 121 THR A O 1
ATOM 958 N N . ASN A 1 122 ? -4.797 3.017 7.592 1.00 77.06 122 ASN A N 1
ATOM 959 C CA . ASN A 1 122 ? -4.170 1.834 7.002 1.00 77.06 122 ASN A CA 1
ATOM 960 C C . ASN A 1 122 ? -3.322 2.136 5.763 1.00 77.06 122 ASN A C 1
ATOM 962 O O . ASN A 1 122 ? -2.395 1.374 5.502 1.00 77.06 122 ASN A O 1
ATOM 966 N N . LEU A 1 123 ? -3.616 3.230 5.052 1.00 83.31 123 LEU A N 1
ATOM 967 C CA . LEU A 1 123 ? -2.856 3.714 3.899 1.00 83.31 123 LEU A CA 1
ATOM 968 C C . LEU A 1 123 ? -2.189 5.057 4.215 1.00 83.31 123 LEU A C 1
ATOM 970 O O . LEU A 1 123 ? -2.780 5.903 4.889 1.00 83.31 123 LEU A O 1
ATOM 974 N N . VAL A 1 124 ? -0.967 5.243 3.720 1.00 84.12 124 VAL A N 1
ATOM 975 C CA . VAL A 1 124 ? -0.191 6.483 3.836 1.00 84.12 124 VAL A CA 1
ATOM 976 C C . VAL A 1 124 ? 0.323 6.891 2.448 1.00 84.12 124 VAL A C 1
ATOM 978 O O . VAL A 1 124 ? 1.006 6.083 1.828 1.00 84.12 124 VAL A O 1
ATOM 981 N N . PRO A 1 125 ? 0.052 8.113 1.954 1.00 84.31 125 PRO A N 1
ATOM 982 C CA . PRO A 1 125 ? -0.836 9.115 2.544 1.00 84.31 125 PRO A CA 1
ATOM 983 C C . PRO A 1 125 ? -2.297 8.644 2.565 1.00 84.31 125 PRO A C 1
ATOM 985 O O . PRO A 1 125 ? -2.660 7.650 1.939 1.00 84.31 125 PRO A O 1
ATOM 988 N N . ASN A 1 126 ? -3.138 9.335 3.335 1.00 80.50 126 ASN A N 1
ATOM 989 C CA . ASN A 1 126 ? -4.543 8.962 3.439 1.00 80.50 126 ASN A CA 1
ATOM 990 C C . ASN A 1 126 ? -5.253 9.205 2.100 1.00 80.50 126 ASN A C 1
ATOM 992 O O . ASN A 1 126 ? -5.163 10.293 1.538 1.00 80.50 126 ASN A O 1
ATOM 996 N N . LEU A 1 127 ? -5.966 8.194 1.618 1.00 76.69 127 LEU A N 1
ATOM 997 C CA . LEU A 1 127 ? -6.710 8.250 0.366 1.00 76.69 127 LEU A CA 1
ATOM 998 C C . LEU A 1 127 ? -8.108 8.832 0.630 1.00 76.69 127 LEU A C 1
ATOM 1000 O O . LEU A 1 127 ? -8.812 8.373 1.537 1.00 76.69 127 LEU A O 1
ATOM 1004 N N . HIS A 1 128 ? -8.516 9.849 -0.134 1.00 70.94 128 HIS A N 1
ATOM 1005 C CA . HIS A 1 128 ? -9.836 10.451 0.029 1.00 70.94 128 HIS A CA 1
ATOM 1006 C C . HIS A 1 128 ? -10.935 9.543 -0.555 1.00 70.94 128 HIS A C 1
ATOM 1008 O O . HIS A 1 128 ? -10.710 8.752 -1.470 1.00 70.94 128 HIS A O 1
ATOM 1014 N N . ILE A 1 129 ? -12.154 9.634 -0.012 1.00 65.75 129 ILE A N 1
ATOM 1015 C CA . ILE A 1 129 ? -13.278 8.765 -0.413 1.00 65.75 129 ILE A CA 1
ATOM 1016 C C . ILE A 1 129 ? -13.708 9.040 -1.859 1.00 65.75 129 ILE A C 1
ATOM 1018 O O . ILE A 1 129 ? -14.105 8.115 -2.564 1.00 65.75 129 ILE A O 1
ATOM 1022 N N . ALA A 1 130 ? -13.620 10.298 -2.299 1.00 67.62 130 ALA A N 1
ATOM 1023 C CA . ALA A 1 130 ? -13.913 10.665 -3.683 1.00 67.62 130 ALA A CA 1
ATOM 1024 C C . ALA A 1 130 ? -12.966 9.940 -4.655 1.00 67.62 130 ALA A C 1
ATOM 1026 O O . ALA A 1 130 ? -13.433 9.304 -5.597 1.00 67.62 130 ALA A O 1
ATOM 1027 N N . ASP A 1 131 ? -11.668 9.931 -4.342 1.00 73.06 131 ASP A N 1
ATOM 1028 C CA . ASP A 1 131 ? -10.637 9.289 -5.161 1.00 73.06 131 ASP A CA 1
ATOM 1029 C C . ASP A 1 131 ? -10.843 7.770 -5.211 1.00 73.06 131 ASP A C 1
ATOM 1031 O O . ASP A 1 131 ? -10.798 7.173 -6.280 1.00 73.06 131 ASP A O 1
ATOM 1035 N N . LEU A 1 132 ? -11.183 7.145 -4.072 1.00 75.00 132 LEU A N 1
ATOM 1036 C CA . LEU A 1 132 ? -11.496 5.710 -3.966 1.00 75.00 132 LEU A CA 1
ATOM 1037 C C . LEU A 1 132 ? -12.602 5.248 -4.919 1.00 75.00 132 LEU A C 1
ATOM 1039 O O . LEU A 1 132 ? -12.568 4.115 -5.415 1.00 75.00 132 LEU A O 1
ATOM 1043 N N . ASN A 1 133 ? -13.619 6.083 -5.126 1.00 76.50 133 ASN A N 1
ATOM 1044 C CA . ASN A 1 133 ? -14.740 5.739 -5.990 1.00 76.50 133 ASN A CA 1
ATOM 1045 C C . ASN A 1 133 ? -14.324 5.723 -7.462 1.00 76.50 133 ASN A C 1
ATOM 1047 O O . ASN A 1 133 ? -14.765 4.823 -8.175 1.00 76.50 133 ASN A O 1
ATOM 1051 N N . GLY A 1 134 ? -13.430 6.633 -7.861 1.00 82.19 134 GLY A N 1
ATOM 1052 C CA . GLY A 1 134 ? -12.878 6.717 -9.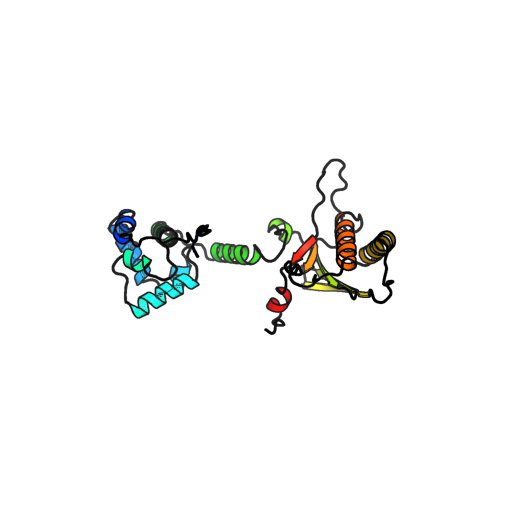215 1.00 82.19 134 GLY A CA 1
ATOM 1053 C C . GLY A 1 134 ? -11.857 5.631 -9.565 1.00 82.19 134 GLY A C 1
ATOM 1054 O O . GLY A 1 134 ? -11.618 5.396 -10.743 1.00 82.19 134 GLY 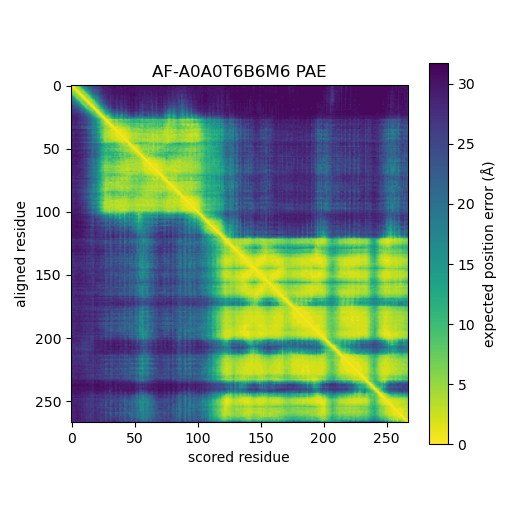A O 1
ATOM 1055 N N . LEU A 1 135 ? -11.283 4.932 -8.577 1.00 87.12 135 LEU A N 1
ATOM 1056 C CA . LEU A 1 135 ? -10.323 3.856 -8.849 1.00 87.12 135 LEU A CA 1
ATOM 1057 C C . LEU A 1 135 ? -10.988 2.676 -9.562 1.00 87.12 135 LEU A C 1
ATOM 1059 O O . LEU A 1 135 ? -11.977 2.123 -9.077 1.00 87.12 135 LEU A O 1
ATOM 1063 N N . THR A 1 136 ? -10.382 2.243 -10.659 1.00 91.81 136 THR A N 1
ATOM 1064 C CA . THR A 1 136 ? -10.755 1.069 -11.455 1.00 91.81 136 THR A CA 1
ATOM 1065 C C . THR A 1 136 ? -9.820 -0.106 -11.194 1.00 91.81 136 THR A C 1
ATOM 1067 O O . THR A 1 136 ? -10.267 -1.253 -11.127 1.00 91.81 136 THR A O 1
ATOM 1070 N N . CYS A 1 137 ? -8.529 0.157 -10.984 1.00 93.19 137 CYS A N 1
ATOM 1071 C CA . CYS A 1 137 ? -7.528 -0.873 -10.741 1.00 93.19 137 CYS A CA 1
ATOM 1072 C C . CYS A 1 137 ? -6.405 -0.404 -9.809 1.00 93.19 137 CYS A C 1
ATOM 1074 O O . CYS A 1 137 ? -6.102 0.782 -9.694 1.00 93.19 137 CYS A O 1
ATOM 1076 N N . ALA A 1 138 ? -5.764 -1.362 -9.145 1.00 94.25 138 ALA A N 1
ATOM 1077 C CA . ALA A 1 138 ? -4.634 -1.124 -8.255 1.00 94.25 138 ALA A CA 1
ATOM 1078 C C . ALA A 1 138 ? -3.533 -2.157 -8.503 1.00 94.25 138 ALA A C 1
ATOM 1080 O O . ALA A 1 138 ? -3.816 -3.312 -8.830 1.00 94.25 138 ALA A O 1
ATOM 1081 N N . VAL A 1 139 ? -2.278 -1.754 -8.318 1.00 96.38 139 VAL A N 1
ATOM 1082 C CA . VAL A 1 139 ? -1.126 -2.662 -8.355 1.00 96.38 139 VAL A CA 1
ATOM 1083 C C . VAL A 1 139 ? -0.506 -2.750 -6.968 1.00 96.38 139 VAL A C 1
ATOM 1085 O O . VAL A 1 139 ? -0.019 -1.758 -6.433 1.00 96.38 139 VAL A O 1
ATOM 1088 N N . GLY A 1 140 ? -0.510 -3.946 -6.386 1.00 95.56 140 GLY A N 1
ATOM 1089 C CA . GLY A 1 140 ? 0.282 -4.256 -5.201 1.00 95.56 140 GLY A CA 1
ATOM 1090 C C . GLY A 1 140 ? 1.726 -4.530 -5.603 1.00 95.56 140 GLY A C 1
ATOM 1091 O O . GLY A 1 140 ? 1.958 -5.314 -6.519 1.00 95.56 140 GLY A O 1
ATOM 1092 N N . LEU A 1 141 ? 2.676 -3.889 -4.929 1.00 95.31 141 LEU A N 1
ATOM 1093 C CA . LEU A 1 141 ? 4.114 -4.023 -5.130 1.00 95.31 141 LEU A CA 1
ATOM 1094 C C . LEU A 1 141 ? 4.756 -4.556 -3.847 1.00 95.31 141 LEU A C 1
ATOM 1096 O O . LEU A 1 141 ? 4.526 -4.029 -2.755 1.00 95.31 141 LEU A O 1
ATOM 1100 N N . HIS A 1 142 ? 5.611 -5.563 -3.983 1.00 92.38 142 HIS A N 1
ATOM 1101 C CA . HIS A 1 142 ? 6.406 -6.095 -2.885 1.00 92.38 142 HIS A CA 1
ATOM 1102 C C . HIS A 1 142 ? 7.876 -6.137 -3.296 1.00 92.38 142 HIS A C 1
ATOM 1104 O O . HIS A 1 142 ? 8.233 -6.794 -4.269 1.00 92.38 142 HIS A O 1
ATOM 1110 N N . ILE A 1 143 ? 8.720 -5.400 -2.573 1.00 89.44 143 ILE A N 1
ATOM 1111 C CA . ILE A 1 143 ? 10.142 -5.228 -2.890 1.00 89.44 143 ILE A CA 1
ATOM 1112 C C . ILE A 1 143 ? 10.972 -5.788 -1.739 1.00 89.44 143 ILE A C 1
ATOM 1114 O O . ILE A 1 143 ? 10.878 -5.307 -0.605 1.00 89.44 143 ILE A O 1
ATOM 1118 N N . GLU A 1 144 ? 11.832 -6.751 -2.039 1.00 86.19 144 GLU A N 1
ATOM 1119 C CA . GLU A 1 144 ? 12.754 -7.393 -1.105 1.00 86.19 144 GLU A CA 1
ATOM 1120 C C . GLU A 1 144 ? 14.187 -7.377 -1.657 1.00 86.19 144 GLU A C 1
ATOM 1122 O O . GLU A 1 144 ? 14.422 -7.008 -2.806 1.00 86.19 144 GLU A O 1
ATOM 1127 N N . SER A 1 145 ? 15.169 -7.769 -0.845 1.00 80.12 145 SER A N 1
ATOM 1128 C CA . SER A 1 145 ? 16.565 -7.887 -1.294 1.00 80.12 145 SER A CA 1
ATOM 1129 C C . SER A 1 145 ? 16.749 -8.910 -2.421 1.00 80.12 145 SER A C 1
ATOM 1131 O O . SER A 1 145 ? 17.643 -8.752 -3.246 1.00 80.12 145 SER A O 1
ATOM 1133 N N . ALA A 1 146 ? 15.897 -9.938 -2.463 1.00 84.50 146 ALA A N 1
ATOM 1134 C CA . ALA A 1 146 ? 15.929 -10.989 -3.474 1.00 84.50 146 ALA A CA 1
ATOM 1135 C C . ALA A 1 146 ? 15.189 -10.622 -4.769 1.00 84.50 146 ALA A C 1
ATOM 1137 O O . ALA A 1 146 ? 15.381 -11.288 -5.776 1.00 84.50 146 ALA A O 1
ATOM 1138 N N . GLY A 1 147 ? 14.334 -9.600 -4.783 1.00 89.81 147 GLY A N 1
ATOM 1139 C CA . GLY A 1 147 ? 13.514 -9.333 -5.960 1.00 89.81 147 GLY A CA 1
ATOM 1140 C C . GLY A 1 147 ? 12.367 -8.370 -5.722 1.00 89.81 147 GLY A C 1
ATOM 1141 O O . GLY A 1 147 ? 12.131 -7.885 -4.616 1.00 89.81 147 GLY A O 1
ATOM 1142 N N . ILE A 1 148 ? 11.606 -8.140 -6.785 1.00 92.69 148 ILE A N 1
ATOM 1143 C CA . ILE A 1 148 ? 10.340 -7.411 -6.752 1.00 92.69 148 ILE A CA 1
ATOM 1144 C C . ILE A 1 148 ? 9.229 -8.279 -7.328 1.00 92.69 148 ILE A C 1
ATOM 1146 O O . ILE A 1 148 ? 9.406 -8.905 -8.367 1.00 92.69 148 ILE A O 1
ATOM 1150 N N . SER A 1 149 ? 8.063 -8.284 -6.695 1.00 95.38 149 SER A N 1
ATOM 1151 C CA . SER A 1 149 ? 6.845 -8.871 -7.247 1.00 95.38 149 SER A CA 1
ATOM 1152 C C . SER A 1 149 ? 5.723 -7.847 -7.314 1.00 95.38 149 SER A C 1
ATOM 1154 O O . SER A 1 149 ? 5.697 -6.865 -6.564 1.00 95.38 149 SER A O 1
ATOM 1156 N N . TRP A 1 150 ? 4.807 -8.052 -8.257 1.00 96.81 150 TRP A N 1
ATOM 1157 C CA . TRP A 1 150 ? 3.658 -7.180 -8.436 1.00 96.81 150 TRP A CA 1
ATOM 1158 C C . TRP A 1 150 ? 2.410 -7.939 -8.863 1.00 96.81 150 TRP A C 1
ATOM 1160 O O . TRP A 1 150 ? 2.474 -8.886 -9.646 1.00 96.81 150 TRP A O 1
ATOM 1170 N N . ALA A 1 151 ? 1.258 -7.476 -8.389 1.00 97.31 151 ALA A N 1
ATOM 1171 C CA . ALA A 1 151 ? -0.047 -8.021 -8.737 1.00 97.31 151 ALA A CA 1
ATOM 1172 C C . ALA A 1 151 ? -1.016 -6.884 -9.072 1.00 97.31 151 ALA A C 1
ATOM 1174 O O . ALA A 1 151 ? -1.225 -5.988 -8.256 1.00 97.31 151 ALA A O 1
ATOM 1175 N N . LYS A 1 152 ? -1.616 -6.924 -10.267 1.00 96.56 152 LYS A N 1
ATOM 1176 C CA . LYS A 1 152 ? -2.658 -5.983 -10.698 1.00 96.56 152 LYS A CA 1
ATOM 1177 C C . LYS A 1 152 ? -4.029 -6.568 -10.405 1.00 96.56 152 LYS A C 1
ATOM 1179 O O . LYS A 1 152 ? -4.358 -7.639 -10.916 1.00 96.56 152 LYS A O 1
ATOM 1184 N N . LEU A 1 153 ? -4.831 -5.837 -9.646 1.00 95.69 153 LEU A N 1
ATOM 1185 C CA . LEU A 1 153 ? -6.215 -6.172 -9.349 1.00 95.69 153 LEU A CA 1
ATOM 1186 C C . LEU A 1 153 ? -7.159 -5.136 -9.955 1.00 95.69 153 LEU A C 1
ATOM 1188 O O . LEU A 1 153 ? -6.898 -3.934 -9.914 1.00 95.69 153 LEU A O 1
ATOM 1192 N N . GLU A 1 154 ? -8.274 -5.617 -10.489 1.00 95.19 154 GLU A N 1
ATOM 1193 C CA . GLU A 1 154 ? -9.373 -4.794 -10.987 1.00 95.19 154 GLU A CA 1
ATOM 1194 C C . GLU A 1 154 ? -10.520 -4.760 -9.971 1.00 95.19 154 GLU A C 1
ATOM 1196 O O . GLU A 1 154 ? -10.953 -5.803 -9.474 1.00 95.19 154 GLU A O 1
ATOM 1201 N N . LYS A 1 155 ? -11.031 -3.560 -9.677 1.00 89.62 155 LYS A N 1
ATOM 1202 C CA . LYS A 1 155 ? -12.068 -3.323 -8.662 1.00 89.62 155 LYS A CA 1
ATOM 1203 C C . LYS A 1 155 ? -13.427 -3.900 -9.056 1.00 89.62 155 LYS A C 1
ATOM 1205 O O . LYS A 1 155 ? -14.129 -4.399 -8.186 1.00 89.62 155 LYS A O 1
ATOM 1210 N N . ALA A 1 156 ? -13.796 -3.841 -10.339 1.00 87.38 156 ALA A N 1
ATOM 1211 C CA . ALA A 1 156 ? -15.135 -4.213 -10.808 1.00 87.38 156 ALA A CA 1
ATOM 1212 C C . ALA A 1 156 ? -15.511 -5.660 -10.444 1.00 87.38 156 ALA A C 1
ATOM 1214 O O . ALA A 1 156 ? -16.607 -5.907 -9.954 1.00 87.38 156 ALA A O 1
ATOM 1215 N N . ASN A 1 157 ? -14.571 -6.592 -10.625 1.00 88.06 157 ASN A N 1
ATOM 1216 C CA . ASN A 1 157 ? -14.794 -8.026 -10.420 1.00 88.06 157 ASN A CA 1
ATOM 1217 C C . ASN A 1 157 ? -13.891 -8.636 -9.336 1.00 88.06 157 ASN A C 1
ATOM 1219 O O . ASN A 1 157 ? -13.854 -9.855 -9.192 1.00 88.06 157 ASN A O 1
ATOM 1223 N N . ASN A 1 158 ? -13.111 -7.815 -8.617 1.00 88.62 158 ASN A N 1
ATOM 1224 C CA . ASN A 1 158 ? -12.020 -8.269 -7.741 1.00 88.62 158 ASN A CA 1
ATOM 1225 C C . ASN A 1 158 ? -11.092 -9.287 -8.431 1.00 88.62 158 ASN A C 1
ATOM 1227 O O . ASN A 1 158 ? -10.631 -10.256 -7.824 1.00 88.62 158 ASN A O 1
ATOM 1231 N N . LYS A 1 159 ? -10.839 -9.087 -9.728 1.00 94.31 159 LYS A N 1
ATOM 1232 C CA . LYS A 1 159 ? -10.107 -10.039 -10.563 1.00 94.31 159 LYS A CA 1
ATOM 1233 C C . LYS A 1 159 ? -8.618 -9.720 -10.547 1.00 94.31 159 LYS A C 1
ATOM 1235 O O . LYS A 1 159 ? -8.216 -8.577 -10.769 1.00 94.31 159 LYS A O 1
ATOM 1240 N N . LEU A 1 160 ? -7.799 -10.750 -10.348 1.00 96.00 160 LEU A N 1
ATOM 1241 C CA . LEU A 1 160 ? -6.363 -10.682 -10.596 1.00 96.00 160 LEU A CA 1
ATOM 1242 C C . LEU A 1 160 ? -6.129 -10.633 -12.112 1.00 96.00 160 LEU A C 1
ATOM 1244 O O . LEU A 1 160 ? -6.405 -11.599 -12.820 1.00 96.00 160 LEU A O 1
ATOM 1248 N N . VAL A 1 161 ? -5.655 -9.492 -12.610 1.00 95.38 161 VAL A N 1
ATOM 1249 C CA . VAL A 1 161 ? -5.422 -9.266 -14.044 1.00 95.38 161 VAL A CA 1
ATOM 1250 C C . VAL A 1 161 ? -4.061 -9.817 -14.451 1.00 95.38 161 VAL A C 1
ATOM 1252 O O . VAL A 1 161 ? -3.948 -10.546 -15.429 1.00 95.38 161 VAL A O 1
ATOM 1255 N N . THR A 1 162 ? -3.024 -9.481 -13.687 1.00 96.00 162 THR A N 1
ATOM 1256 C CA . THR A 1 162 ? -1.651 -9.933 -13.936 1.00 96.00 162 THR A CA 1
ATOM 1257 C C . THR A 1 162 ? -0.916 -10.104 -12.622 1.00 96.00 162 THR A C 1
ATOM 1259 O O . THR A 1 162 ? -1.078 -9.280 -11.721 1.00 96.00 162 THR A O 1
ATOM 1262 N N . TRP A 1 163 ? -0.039 -11.096 -12.551 1.00 96.81 163 TRP A N 1
ATOM 1263 C CA . TRP A 1 163 ? 0.880 -11.299 -11.440 1.00 96.81 163 TRP A CA 1
ATOM 1264 C C . TRP A 1 163 ? 2.225 -11.736 -11.999 1.00 96.81 163 TRP A C 1
ATOM 1266 O O . TRP A 1 163 ? 2.280 -12.647 -12.823 1.00 96.81 163 TRP A O 1
ATOM 1276 N N . ASN A 1 164 ? 3.293 -11.050 -11.609 1.00 96.31 164 ASN A N 1
ATOM 1277 C CA . ASN A 1 164 ? 4.637 -11.411 -12.025 1.00 96.31 164 ASN A CA 1
ATOM 1278 C C . ASN A 1 164 ? 5.673 -10.988 -10.973 1.00 96.31 164 ASN A C 1
ATOM 1280 O O . ASN A 1 164 ? 5.346 -10.326 -9.981 1.00 96.31 164 ASN A O 1
ATOM 1284 N N . TYR A 1 165 ? 6.919 -11.390 -11.186 1.00 95.44 165 TYR A N 1
ATOM 1285 C CA . TYR A 1 165 ? 8.056 -11.018 -10.365 1.00 95.44 165 TYR A CA 1
ATOM 1286 C C . TYR A 1 165 ? 9.311 -10.835 -11.218 1.00 95.44 165 TYR A C 1
ATOM 1288 O O . TYR A 1 165 ? 9.385 -11.273 -12.364 1.00 95.44 165 TYR A O 1
ATOM 1296 N N . ASN A 1 166 ? 10.302 -10.162 -10.650 1.00 91.94 166 ASN A N 1
ATOM 1297 C CA . ASN A 1 166 ? 11.627 -10.020 -11.216 1.00 91.94 166 ASN A CA 1
ATOM 1298 C C . ASN A 1 166 ? 12.658 -10.292 -10.121 1.00 91.94 166 ASN A C 1
ATOM 1300 O O . ASN A 1 166 ? 12.602 -9.696 -9.042 1.00 91.94 166 ASN A O 1
ATOM 1304 N N . ASP A 1 167 ? 13.572 -11.209 -10.408 1.00 89.06 167 ASP A N 1
ATOM 1305 C CA . ASP A 1 167 ? 14.590 -11.676 -9.473 1.00 89.06 167 ASP A CA 1
ATOM 1306 C C . ASP A 1 167 ? 15.825 -10.765 -9.513 1.00 89.06 167 ASP A C 1
ATOM 1308 O O . ASP A 1 167 ? 16.253 -10.303 -10.576 1.00 89.06 167 ASP A O 1
ATOM 1312 N N . PHE A 1 168 ? 16.388 -10.489 -8.339 1.00 84.44 168 PHE A N 1
ATOM 1313 C CA . PHE A 1 168 ? 17.607 -9.703 -8.162 1.00 84.44 168 PHE A CA 1
ATOM 1314 C C . PHE A 1 168 ? 18.857 -10.576 -8.041 1.00 84.44 168 PHE A C 1
ATOM 1316 O O . PHE A 1 168 ? 19.959 -10.039 -7.980 1.00 84.44 168 PHE A O 1
ATOM 1323 N N . SER A 1 169 ? 18.729 -11.904 -8.062 1.00 78.56 169 SER A N 1
ATOM 1324 C CA . SER A 1 169 ? 19.854 -12.847 -8.006 1.00 78.56 169 SER A CA 1
ATOM 1325 C C . SER A 1 169 ? 20.916 -12.609 -9.088 1.00 78.56 169 SER A C 1
ATOM 1327 O O . SER A 1 169 ? 22.100 -12.844 -8.852 1.00 78.56 169 SER A O 1
ATOM 1329 N N . ALA A 1 170 ? 20.510 -12.095 -10.252 1.00 67.44 170 ALA A N 1
ATOM 1330 C CA . ALA A 1 170 ? 21.396 -11.774 -11.367 1.00 67.44 170 ALA A CA 1
ATOM 1331 C C . ALA A 1 170 ? 22.103 -10.408 -11.241 1.00 67.44 170 ALA A C 1
ATOM 1333 O O . ALA A 1 170 ? 22.941 -10.080 -12.084 1.00 67.44 170 ALA A O 1
ATOM 1334 N N . LEU A 1 171 ? 21.778 -9.589 -10.232 1.00 69.69 171 LEU A N 1
ATOM 1335 C CA . LEU A 1 171 ? 22.429 -8.294 -10.037 1.00 69.69 171 LEU A CA 1
ATOM 1336 C C . LEU A 1 171 ? 23.834 -8.466 -9.439 1.00 69.69 171 LEU A C 1
ATOM 1338 O O . LEU A 1 171 ? 24.026 -9.231 -8.488 1.00 69.69 171 LEU A O 1
ATOM 1342 N N . PRO A 1 172 ? 24.831 -7.713 -9.933 1.00 70.31 172 PRO A N 1
ATOM 1343 C CA . PRO A 1 172 ? 26.142 -7.655 -9.302 1.00 70.31 172 PRO A CA 1
ATOM 1344 C C . PRO A 1 172 ? 26.036 -7.196 -7.841 1.00 70.31 172 PRO A C 1
ATOM 1346 O O . PRO A 1 172 ? 25.274 -6.292 -7.518 1.00 70.31 172 PRO A O 1
ATOM 1349 N N . LYS A 1 173 ? 26.870 -7.739 -6.944 1.00 70.94 173 LYS A N 1
ATOM 1350 C CA . LYS A 1 173 ? 26.890 -7.337 -5.517 1.00 70.94 173 LYS A CA 1
ATOM 1351 C C . LYS A 1 173 ? 27.207 -5.849 -5.301 1.00 70.94 173 LYS A C 1
ATOM 1353 O O . LYS A 1 173 ? 26.884 -5.291 -4.254 1.00 70.94 173 LYS A O 1
ATOM 1358 N N . LYS A 1 174 ? 27.870 -5.215 -6.270 1.00 74.88 174 LYS A N 1
ATOM 1359 C CA . LYS A 1 174 ? 28.148 -3.777 -6.307 1.00 74.88 174 LYS A CA 1
ATOM 1360 C C . LYS A 1 174 ? 27.482 -3.205 -7.550 1.00 74.88 174 LYS A C 1
ATOM 1362 O O . LYS A 1 174 ? 28.013 -3.347 -8.644 1.00 74.88 174 LYS A O 1
ATOM 1367 N N . VAL A 1 175 ? 26.318 -2.605 -7.353 1.00 76.50 175 VAL A N 1
ATOM 1368 C CA . VAL A 1 175 ? 25.567 -1.897 -8.391 1.00 76.50 175 VAL A CA 1
ATOM 1369 C C . VAL A 1 175 ? 25.898 -0.417 -8.242 1.00 76.50 175 VAL A C 1
ATOM 1371 O O . VAL A 1 175 ? 25.780 0.117 -7.138 1.00 76.50 175 VAL A O 1
ATOM 1374 N N . LEU A 1 176 ? 26.364 0.235 -9.308 1.00 87.12 176 LEU A N 1
ATOM 1375 C CA . LEU A 1 176 ? 26.500 1.692 -9.305 1.00 87.12 176 LEU A CA 1
ATOM 1376 C C . LEU A 1 176 ? 25.107 2.333 -9.434 1.00 87.12 176 LEU A C 1
ATOM 1378 O O . LEU A 1 176 ? 24.212 1.715 -10.016 1.00 87.12 176 LEU A O 1
ATOM 1382 N N . PRO A 1 177 ? 24.906 3.583 -8.984 1.00 87.19 177 PRO A N 1
ATOM 1383 C CA . PRO A 1 177 ? 23.613 4.261 -9.117 1.00 87.19 177 PRO A CA 1
ATOM 1384 C C . PRO A 1 177 ? 23.075 4.305 -10.553 1.00 87.19 177 PRO A C 1
ATOM 1386 O O . PRO A 1 177 ? 21.871 4.221 -10.786 1.00 87.19 177 PRO A O 1
ATOM 1389 N N . THR A 1 178 ? 23.970 4.382 -11.540 1.00 89.38 178 THR A N 1
ATOM 1390 C CA . THR A 1 178 ? 23.624 4.323 -12.967 1.00 89.38 178 THR A CA 1
ATOM 1391 C C . THR A 1 178 ? 23.030 2.976 -13.365 1.00 89.38 178 THR A C 1
ATOM 1393 O O . THR A 1 178 ? 22.038 2.934 -14.091 1.00 89.38 178 THR A O 1
ATOM 1396 N N . ASP A 1 179 ? 23.591 1.879 -12.862 1.00 86.88 179 ASP A N 1
ATOM 1397 C CA . ASP A 1 179 ? 23.109 0.525 -13.140 1.00 86.88 179 ASP A CA 1
ATOM 1398 C C . ASP A 1 179 ? 21.777 0.276 -12.424 1.00 86.88 179 ASP A C 1
ATOM 1400 O O . ASP A 1 179 ? 20.844 -0.278 -13.008 1.00 86.88 179 ASP A O 1
ATOM 1404 N N . ALA A 1 180 ? 21.658 0.757 -11.180 1.00 86.81 180 ALA A N 1
ATOM 1405 C CA . ALA A 1 180 ? 20.424 0.706 -10.404 1.00 86.81 180 ALA A CA 1
ATOM 1406 C C . ALA A 1 180 ? 19.295 1.465 -11.114 1.00 86.81 180 ALA A C 1
ATOM 1408 O O . ALA A 1 180 ? 18.176 0.958 -11.204 1.00 86.81 180 ALA A O 1
ATOM 1409 N N . PHE A 1 181 ? 19.597 2.630 -11.694 1.00 91.12 181 PHE A N 1
ATOM 1410 C CA . PHE A 1 181 ? 18.645 3.401 -12.486 1.00 91.12 181 PHE A CA 1
ATOM 1411 C C . PHE A 1 181 ? 18.183 2.644 -13.736 1.00 91.12 181 PHE A C 1
ATOM 1413 O O . PHE A 1 181 ? 16.978 2.508 -13.958 1.00 91.12 181 PHE A O 1
ATOM 1420 N N . GLN A 1 182 ? 19.109 2.098 -14.533 1.00 90.50 182 GLN A N 1
ATOM 1421 C CA . GLN A 1 182 ? 18.753 1.308 -15.722 1.00 90.50 182 GLN A CA 1
ATOM 1422 C C . GLN A 1 182 ? 17.884 0.102 -15.355 1.00 90.50 182 GLN A C 1
ATOM 1424 O O . GLN A 1 182 ? 16.901 -0.223 -16.028 1.00 90.50 182 GLN A O 1
ATOM 1429 N N . PHE A 1 183 ? 18.205 -0.536 -14.234 1.00 89.12 183 PHE A N 1
ATOM 1430 C CA . PHE A 1 183 ? 17.427 -1.641 -13.712 1.00 89.12 183 PHE A CA 1
ATOM 1431 C C . PHE A 1 183 ? 16.028 -1.207 -13.240 1.00 89.12 183 PHE A C 1
ATOM 1433 O O . PHE A 1 183 ? 15.038 -1.868 -13.565 1.00 89.12 183 PHE A O 1
ATOM 1440 N N . ALA A 1 184 ? 15.912 -0.061 -12.564 1.00 91.88 184 ALA A N 1
ATOM 1441 C CA . ALA A 1 184 ? 14.633 0.527 -12.172 1.00 91.88 184 ALA A CA 1
ATOM 1442 C C . ALA A 1 184 ? 13.748 0.835 -13.393 1.00 91.88 184 ALA A C 1
ATOM 1444 O O . ALA A 1 184 ? 12.553 0.537 -13.376 1.00 91.88 184 ALA A O 1
ATOM 1445 N N . VAL A 1 185 ? 14.332 1.356 -14.479 1.00 93.12 185 VAL A N 1
ATOM 1446 C CA . VAL A 1 185 ? 13.629 1.594 -15.753 1.00 93.12 185 VAL A CA 1
ATOM 1447 C C . VAL A 1 185 ? 13.113 0.281 -16.347 1.00 93.12 185 VAL A C 1
ATOM 1449 O O . VAL A 1 185 ? 11.945 0.198 -16.737 1.00 93.12 185 VAL A O 1
ATOM 1452 N N . LYS A 1 186 ? 13.936 -0.776 -16.361 1.00 92.25 186 LYS A N 1
ATOM 1453 C CA . LYS A 1 186 ? 13.527 -2.113 -16.827 1.00 92.25 186 LYS A CA 1
ATOM 1454 C C . LYS A 1 186 ? 12.350 -2.670 -16.015 1.00 92.25 186 LYS A C 1
ATOM 1456 O O . LYS A 1 186 ? 11.387 -3.182 -16.594 1.00 92.25 186 LYS A O 1
ATOM 1461 N N . ILE A 1 187 ? 12.395 -2.543 -14.688 1.00 93.00 187 ILE A N 1
ATOM 1462 C CA . ILE A 1 187 ? 11.301 -2.961 -13.798 1.00 93.00 187 ILE A CA 1
ATOM 1463 C C . ILE A 1 187 ? 10.036 -2.142 -14.068 1.00 93.00 187 ILE A C 1
ATOM 1465 O O . ILE A 1 187 ? 8.969 -2.716 -14.275 1.00 93.00 187 ILE A O 1
ATOM 1469 N N . MET A 1 188 ? 10.144 -0.813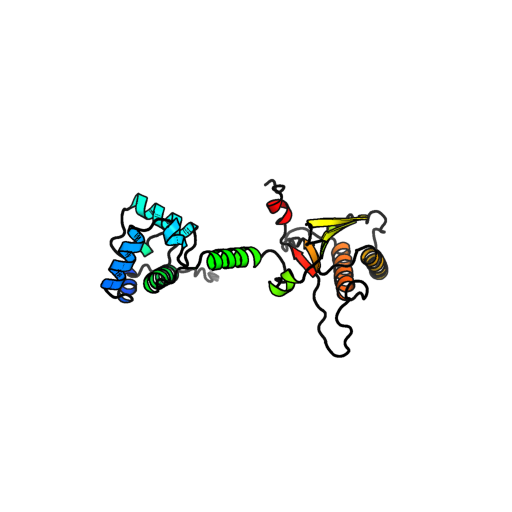 -14.110 1.00 94.62 188 MET A N 1
ATOM 1470 C CA . MET A 1 188 ? 9.015 0.091 -14.353 1.00 94.62 188 MET A CA 1
ATOM 1471 C C . MET A 1 188 ? 8.292 -0.242 -15.666 1.00 94.62 188 MET A C 1
ATOM 1473 O O . MET A 1 188 ? 7.057 -0.241 -15.725 1.00 94.62 188 MET A O 1
ATOM 1477 N N . ASN A 1 189 ? 9.050 -0.605 -16.703 1.00 93.94 189 ASN A N 1
ATOM 1478 C CA . ASN A 1 189 ? 8.504 -1.036 -17.987 1.00 93.94 189 ASN A CA 1
ATOM 1479 C C . ASN A 1 189 ? 7.785 -2.393 -17.923 1.00 93.94 189 ASN A C 1
ATOM 1481 O O . ASN A 1 189 ? 6.887 -2.627 -18.731 1.00 93.94 189 ASN A O 1
ATOM 1485 N N . SER A 1 190 ? 8.108 -3.245 -16.950 1.00 94.06 190 SER A N 1
ATOM 1486 C CA . SER A 1 190 ? 7.461 -4.549 -16.736 1.00 94.06 190 SER A CA 1
ATOM 1487 C C . SER A 1 190 ? 6.179 -4.448 -15.897 1.00 94.06 190 SER A C 1
ATOM 1489 O O . SER A 1 190 ? 5.263 -5.254 -16.057 1.00 94.06 190 SER A O 1
ATOM 1491 N N . ILE A 1 191 ? 6.080 -3.435 -15.030 1.00 95.50 191 ILE A N 1
ATOM 1492 C CA . ILE A 1 191 ? 4.891 -3.180 -14.208 1.00 95.50 191 ILE A CA 1
ATOM 1493 C C . ILE A 1 191 ? 3.745 -2.666 -15.105 1.00 95.50 191 ILE A C 1
ATOM 1495 O O . ILE A 1 191 ? 3.970 -1.782 -15.941 1.00 95.50 191 ILE A O 1
ATOM 1499 N N . PRO A 1 192 ? 2.515 -3.199 -14.986 1.00 95.00 192 PRO A N 1
ATOM 1500 C CA . PRO A 1 192 ? 1.364 -2.712 -15.742 1.00 95.00 192 PRO A CA 1
ATOM 1501 C C . PRO A 1 192 ? 0.864 -1.363 -15.194 1.00 95.00 192 PRO A C 1
ATOM 1503 O O . PRO A 1 192 ? 0.956 -1.133 -13.989 1.00 95.00 192 PRO A O 1
ATOM 1506 N N . PRO A 1 193 ? 0.288 -0.492 -16.042 1.00 93.44 193 PRO A N 1
ATOM 1507 C CA . PRO A 1 193 ? -0.284 0.769 -15.586 1.00 93.44 193 PRO A CA 1
ATOM 1508 C C . PRO A 1 193 ? -1.515 0.536 -14.702 1.00 93.44 193 PRO A C 1
ATOM 1510 O O . PRO A 1 193 ? -2.323 -0.365 -14.973 1.00 93.44 193 PRO A O 1
ATOM 1513 N N . ALA A 1 194 ? -1.654 1.354 -13.661 1.00 92.75 194 ALA A N 1
ATOM 1514 C CA . ALA A 1 194 ? -2.791 1.365 -12.747 1.00 92.75 194 ALA A CA 1
ATOM 1515 C C . ALA A 1 194 ? -3.066 2.763 -12.178 1.00 92.75 194 ALA A C 1
ATOM 1517 O O . ALA A 1 194 ? -2.232 3.667 -12.287 1.00 92.75 194 ALA A O 1
ATOM 1518 N N . ASP A 1 195 ? -4.233 2.917 -11.551 1.00 91.19 195 ASP A N 1
ATOM 1519 C CA . ASP A 1 195 ? -4.639 4.181 -10.931 1.00 91.19 195 ASP A CA 1
ATOM 1520 C C . ASP A 1 195 ? -3.791 4.472 -9.690 1.00 91.19 195 ASP A C 1
ATOM 1522 O O . ASP A 1 195 ? -3.350 5.603 -9.485 1.00 91.19 195 ASP A O 1
ATOM 1526 N N . ILE A 1 196 ? -3.509 3.426 -8.903 1.00 92.00 196 ILE A N 1
ATOM 1527 C CA . ILE A 1 196 ? -2.660 3.494 -7.712 1.00 92.00 196 ILE A CA 1
ATOM 1528 C C . ILE A 1 196 ? -1.703 2.301 -7.600 1.00 92.00 196 ILE A C 1
ATOM 1530 O O . ILE A 1 196 ? -2.013 1.174 -8.003 1.00 92.00 196 ILE A O 1
ATOM 1534 N N . TYR A 1 197 ? -0.564 2.556 -6.962 1.00 94.50 197 TYR A N 1
ATOM 1535 C CA . TYR A 1 197 ? 0.449 1.579 -6.581 1.00 94.50 197 TYR A CA 1
ATOM 1536 C C . TYR A 1 197 ? 0.525 1.492 -5.061 1.00 94.50 197 TYR A C 1
ATOM 1538 O O . TYR A 1 197 ? 0.654 2.506 -4.375 1.00 94.50 197 TYR A O 1
ATOM 1546 N N . ILE A 1 198 ? 0.450 0.277 -4.528 1.00 94.00 198 ILE A N 1
ATOM 1547 C CA . ILE A 1 198 ? 0.408 0.019 -3.090 1.00 94.00 198 ILE A CA 1
ATOM 1548 C C . ILE A 1 198 ? 1.649 -0.775 -2.696 1.00 94.00 198 ILE A C 1
ATOM 1550 O O . ILE A 1 198 ? 1.845 -1.886 -3.178 1.00 94.00 198 ILE A O 1
ATOM 1554 N N . LEU A 1 199 ? 2.458 -0.233 -1.791 1.00 92.94 199 LEU A N 1
ATOM 1555 C CA . LEU A 1 199 ? 3.594 -0.913 -1.171 1.00 92.94 199 LEU A CA 1
ATOM 1556 C C . LEU A 1 199 ? 3.270 -1.251 0.282 1.00 92.94 199 LEU A C 1
ATOM 1558 O O . LEU A 1 199 ? 2.479 -0.566 0.922 1.00 92.94 199 LEU A O 1
ATOM 1562 N N . GLU A 1 200 ? 3.915 -2.260 0.857 1.00 89.19 200 GLU A N 1
ATOM 1563 C CA . GLU A 1 200 ? 3.885 -2.443 2.310 1.00 89.19 200 GLU A CA 1
ATOM 1564 C C . GLU A 1 200 ? 4.908 -1.518 2.983 1.00 89.19 200 GLU A C 1
ATOM 1566 O O . GLU A 1 200 ? 6.091 -1.510 2.637 1.00 89.19 200 GLU A O 1
ATOM 1571 N N . SER A 1 201 ? 4.478 -0.742 3.980 1.00 85.88 201 SER A N 1
ATOM 1572 C CA . SER A 1 201 ? 5.406 -0.024 4.848 1.00 85.88 201 SER A CA 1
ATOM 1573 C C . SER A 1 201 ? 6.178 -1.055 5.665 1.00 85.88 201 SER A C 1
ATOM 1575 O O . SER A 1 201 ? 5.569 -1.757 6.474 1.00 85.88 201 SER A O 1
ATOM 1577 N N . LYS A 1 202 ? 7.501 -1.130 5.539 1.00 76.88 202 LYS A N 1
ATOM 1578 C CA . LYS A 1 202 ? 8.305 -1.856 6.533 1.00 76.88 202 LYS A CA 1
ATOM 1579 C C . LYS A 1 202 ? 8.716 -0.895 7.635 1.00 76.88 202 LYS A C 1
ATOM 1581 O O . LYS A 1 202 ? 8.956 0.287 7.395 1.00 76.88 202 LYS A O 1
ATOM 1586 N N . GLN A 1 203 ? 8.774 -1.395 8.865 1.00 64.94 203 GLN A N 1
ATOM 1587 C CA . GLN A 1 203 ? 9.266 -0.582 9.971 1.00 64.94 203 GLN A CA 1
ATOM 1588 C C . GLN A 1 203 ? 10.755 -0.306 9.763 1.00 64.94 203 GLN A C 1
ATOM 1590 O O . GLN A 1 203 ? 11.551 -1.236 9.607 1.00 64.94 203 GLN A O 1
ATOM 1595 N N . ILE A 1 204 ? 11.116 0.977 9.774 1.00 58.34 204 ILE A N 1
ATOM 1596 C CA . ILE A 1 204 ? 12.497 1.397 9.977 1.00 58.34 204 ILE A CA 1
ATOM 1597 C C . ILE A 1 204 ? 12.808 0.990 11.409 1.00 58.34 204 ILE A C 1
ATOM 1599 O O . ILE A 1 204 ? 12.227 1.511 12.365 1.00 58.34 204 ILE A O 1
ATOM 1603 N N . SER A 1 205 ? 13.628 -0.040 11.546 1.00 55.81 205 SER A N 1
ATOM 1604 C CA . SER A 1 205 ? 14.069 -0.490 12.851 1.00 55.81 205 SER A CA 1
ATOM 1605 C C . SER A 1 205 ? 14.766 0.686 13.550 1.00 55.81 205 SER A C 1
ATOM 1607 O O . SER A 1 205 ? 15.524 1.416 12.916 1.00 55.81 205 SER A O 1
ATOM 1609 N N . GLY A 1 206 ? 14.430 0.937 14.822 1.00 56.97 206 GLY A N 1
ATOM 1610 C CA . GLY A 1 206 ? 15.001 2.051 15.589 1.00 56.97 206 GLY A CA 1
ATOM 1611 C C . GLY A 1 206 ? 16.536 1.994 15.660 1.00 56.97 206 GLY A C 1
ATOM 1612 O O . GLY A 1 206 ? 17.121 0.985 15.271 1.00 56.97 206 GLY A O 1
ATOM 1613 N N . PRO A 1 207 ? 17.197 3.023 16.216 1.00 54.09 207 PRO A N 1
ATOM 1614 C CA . PRO A 1 207 ? 18.650 3.223 16.105 1.00 54.09 207 PRO A CA 1
ATOM 1615 C C . PRO A 1 207 ? 19.525 2.037 16.558 1.00 54.09 207 PRO A C 1
ATOM 1617 O O . PRO A 1 207 ? 20.663 1.927 16.125 1.00 54.09 207 PRO A O 1
ATOM 1620 N N . ASN A 1 208 ? 18.991 1.124 17.378 1.00 53.34 208 ASN A N 1
ATOM 1621 C CA . ASN A 1 208 ? 19.711 -0.024 17.945 1.00 53.34 208 ASN A CA 1
ATOM 1622 C C . ASN A 1 208 ? 19.392 -1.370 17.271 1.00 53.34 208 ASN A C 1
ATOM 1624 O O . ASN A 1 208 ? 19.604 -2.427 17.864 1.00 53.34 208 ASN A O 1
ATOM 1628 N N . LYS A 1 209 ? 18.814 -1.367 16.070 1.00 58.50 209 LYS A N 1
ATOM 1629 C CA . LYS A 1 209 ? 18.478 -2.585 15.329 1.00 58.50 209 LYS A CA 1
ATOM 1630 C C . LYS A 1 209 ? 19.034 -2.483 13.916 1.00 58.50 209 LYS A C 1
ATOM 1632 O O . LYS A 1 209 ? 18.973 -1.417 13.311 1.00 58.50 209 LYS A O 1
ATOM 1637 N N . ASN A 1 210 ? 19.540 -3.603 13.397 1.00 57.06 210 ASN A N 1
ATOM 1638 C CA . ASN A 1 210 ? 20.020 -3.685 12.020 1.00 57.06 210 ASN A CA 1
ATOM 1639 C C . ASN A 1 210 ? 18.958 -3.114 11.064 1.00 57.06 210 ASN A C 1
ATOM 1641 O O . ASN A 1 210 ? 17.768 -3.409 11.241 1.00 57.06 210 ASN A O 1
ATOM 1645 N N . PRO A 1 211 ? 19.356 -2.282 10.087 1.00 58.97 211 PRO A N 1
ATOM 1646 C CA . PRO A 1 211 ? 18.410 -1.708 9.150 1.00 58.97 211 PRO A CA 1
ATOM 1647 C C . PRO A 1 211 ? 17.682 -2.838 8.420 1.00 58.97 211 PRO A C 1
ATOM 1649 O O . PRO A 1 211 ? 18.298 -3.768 7.908 1.00 58.97 211 PRO A O 1
ATOM 1652 N N 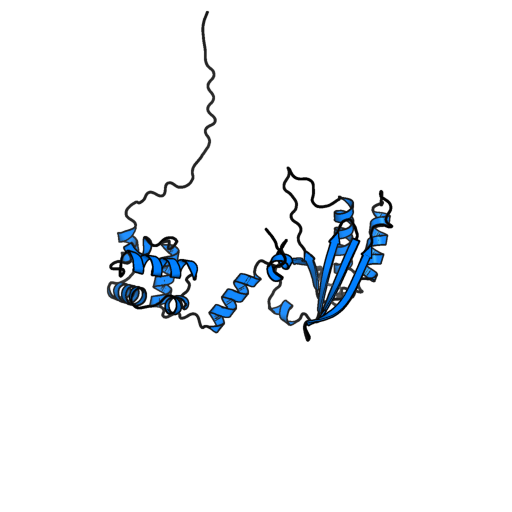. THR A 1 212 ? 16.352 -2.747 8.376 1.00 62.47 212 THR A N 1
ATOM 1653 C CA . THR A 1 212 ? 15.486 -3.706 7.667 1.00 62.47 212 THR A CA 1
ATOM 1654 C C . THR A 1 212 ? 15.776 -3.728 6.158 1.00 62.47 212 THR A C 1
ATOM 1656 O O . THR A 1 212 ? 15.406 -4.676 5.477 1.00 62.47 212 THR A O 1
ATOM 1659 N N . TYR A 1 213 ? 16.433 -2.686 5.639 1.00 66.38 213 TYR A N 1
ATOM 1660 C CA . TYR A 1 213 ? 16.755 -2.506 4.229 1.00 66.38 213 TYR A CA 1
ATOM 1661 C C . TYR A 1 213 ? 18.263 -2.463 4.012 1.00 66.38 213 TYR A C 1
ATOM 1663 O O . TYR A 1 213 ? 18.980 -1.779 4.748 1.00 66.38 213 TYR A O 1
ATOM 1671 N N . SER A 1 214 ? 18.731 -3.106 2.943 1.00 76.81 214 SER A N 1
ATOM 1672 C CA . SER A 1 214 ? 20.048 -2.774 2.406 1.00 76.81 214 SER A CA 1
ATOM 1673 C C . SER A 1 214 ? 20.000 -1.369 1.775 1.00 76.81 214 SER A C 1
ATOM 1675 O O . SER A 1 214 ? 18.964 -0.979 1.225 1.00 76.81 214 SER A O 1
ATOM 1677 N N . PRO A 1 215 ? 21.100 -0.593 1.808 1.00 80.38 215 PRO A N 1
ATOM 1678 C CA . PRO A 1 215 ? 21.162 0.705 1.129 1.00 80.38 215 PRO A CA 1
ATOM 1679 C C . PRO A 1 215 ? 20.771 0.620 -0.355 1.00 80.38 215 PRO A C 1
ATOM 1681 O O . PRO A 1 215 ? 20.035 1.467 -0.849 1.00 80.38 215 PRO A O 1
ATOM 1684 N N . GLN A 1 216 ? 21.174 -0.462 -1.028 1.00 79.25 216 GLN A N 1
ATOM 1685 C CA . GLN A 1 216 ? 20.841 -0.743 -2.429 1.00 79.25 216 GLN A CA 1
ATOM 1686 C C . GLN A 1 216 ? 19.332 -0.917 -2.652 1.00 79.25 216 GLN A C 1
ATOM 1688 O O . GLN A 1 216 ? 18.779 -0.416 -3.628 1.00 79.25 216 GLN A O 1
ATOM 1693 N N . GLN A 1 217 ? 18.639 -1.601 -1.737 1.00 81.44 217 GLN A N 1
ATOM 1694 C CA . GLN A 1 217 ? 17.191 -1.782 -1.825 1.00 81.44 217 GLN A CA 1
ATOM 1695 C C . GLN A 1 217 ? 16.455 -0.453 -1.641 1.00 81.44 217 GLN A C 1
ATOM 1697 O O . GLN A 1 217 ? 15.477 -0.195 -2.343 1.00 81.44 217 GLN A O 1
ATOM 1702 N N . LEU A 1 218 ? 16.920 0.395 -0.719 1.00 85.25 218 LEU A N 1
ATOM 1703 C CA . LEU A 1 218 ? 16.339 1.719 -0.502 1.00 85.25 218 LEU A CA 1
ATOM 1704 C C . LEU A 1 218 ? 16.531 2.622 -1.726 1.00 85.25 218 LEU A C 1
ATOM 1706 O O . LEU A 1 218 ? 15.588 3.300 -2.138 1.00 85.25 218 LEU A O 1
ATOM 1710 N N . GLU A 1 219 ? 17.721 2.596 -2.325 1.00 87.94 219 GLU A N 1
ATOM 1711 C CA . GLU A 1 219 ? 18.043 3.330 -3.548 1.00 87.94 219 GLU A CA 1
ATOM 1712 C C . GLU A 1 219 ? 17.133 2.907 -4.709 1.00 87.94 219 GLU A C 1
ATOM 1714 O O . GLU A 1 219 ? 16.417 3.740 -5.269 1.00 87.94 219 GLU A O 1
ATOM 1719 N N . LEU A 1 220 ? 17.069 1.603 -4.999 1.00 87.38 220 LEU A N 1
ATOM 1720 C CA . LEU A 1 220 ? 16.229 1.062 -6.068 1.00 87.38 220 LEU A CA 1
ATOM 1721 C C . LEU A 1 220 ? 14.743 1.376 -5.848 1.00 87.38 220 LEU A C 1
ATOM 1723 O O . LEU A 1 220 ? 14.044 1.775 -6.779 1.00 87.38 220 LEU A O 1
ATOM 1727 N N . THR A 1 221 ? 14.262 1.227 -4.611 1.00 89.38 221 THR A N 1
ATOM 1728 C CA . THR A 1 221 ? 12.871 1.537 -4.252 1.00 89.38 221 THR A CA 1
ATOM 1729 C C . THR A 1 221 ? 12.568 3.014 -4.494 1.00 89.38 221 THR A C 1
ATOM 1731 O O . THR A 1 221 ? 11.548 3.339 -5.095 1.00 89.38 221 THR A O 1
ATOM 1734 N N . SER A 1 222 ? 13.475 3.910 -4.095 1.00 91.00 222 SER A N 1
ATOM 1735 C CA . SER A 1 222 ? 13.317 5.357 -4.280 1.00 91.00 222 SER A CA 1
ATOM 1736 C C . SER A 1 222 ? 13.280 5.742 -5.760 1.00 91.00 222 SER A C 1
ATOM 1738 O O . SER A 1 222 ? 12.399 6.497 -6.177 1.00 91.00 222 SER A O 1
ATOM 1740 N N . MET A 1 223 ? 14.180 5.175 -6.571 1.00 92.94 223 MET A N 1
ATOM 1741 C CA . MET A 1 223 ? 14.188 5.378 -8.023 1.00 92.94 223 MET A CA 1
ATOM 1742 C C . MET A 1 223 ? 12.893 4.875 -8.663 1.00 92.94 223 MET A C 1
ATOM 1744 O O . MET A 1 223 ? 12.287 5.583 -9.464 1.00 92.94 223 MET A O 1
ATOM 1748 N N . LEU A 1 224 ? 12.427 3.680 -8.287 1.00 92.25 224 LEU A N 1
ATOM 1749 C CA . LEU A 1 224 ? 11.203 3.104 -8.838 1.00 92.25 224 LEU A CA 1
ATOM 1750 C C . LEU A 1 224 ? 9.969 3.949 -8.498 1.00 92.25 224 LEU A C 1
ATOM 1752 O O . LEU A 1 224 ? 9.139 4.193 -9.368 1.00 92.25 224 LEU A O 1
ATOM 1756 N N . ILE A 1 225 ? 9.866 4.434 -7.259 1.00 91.88 225 ILE A N 1
ATOM 1757 C CA . ILE A 1 225 ? 8.789 5.328 -6.812 1.00 91.88 225 ILE A CA 1
ATOM 1758 C C . ILE A 1 225 ? 8.780 6.618 -7.639 1.00 91.88 225 ILE A C 1
ATOM 1760 O O . ILE A 1 225 ? 7.732 7.033 -8.137 1.00 91.88 225 ILE A O 1
ATOM 1764 N N . ALA A 1 226 ? 9.947 7.240 -7.826 1.00 92.25 226 ALA A N 1
ATOM 1765 C CA . ALA A 1 226 ? 10.066 8.445 -8.639 1.00 92.25 226 ALA A CA 1
ATOM 1766 C C . ALA A 1 226 ? 9.650 8.184 -10.097 1.00 92.25 226 ALA A C 1
ATOM 1768 O O . ALA A 1 226 ? 8.870 8.949 -10.668 1.00 92.25 226 ALA A O 1
ATOM 1769 N N . LEU A 1 227 ? 10.107 7.074 -10.683 1.00 92.69 227 LEU A N 1
ATOM 1770 C CA . LEU A 1 227 ? 9.772 6.684 -12.053 1.00 92.69 227 LEU A CA 1
ATOM 1771 C C . LEU A 1 227 ? 8.281 6.371 -12.228 1.00 92.69 227 LEU A C 1
ATOM 1773 O O . LEU A 1 227 ? 7.700 6.757 -13.235 1.00 92.69 227 LEU A O 1
ATOM 1777 N N . LEU A 1 228 ? 7.635 5.707 -11.268 1.00 91.81 228 LEU A N 1
ATOM 1778 C CA . LEU A 1 228 ? 6.205 5.387 -11.350 1.00 91.81 228 LEU A CA 1
ATOM 1779 C C . LEU A 1 228 ? 5.319 6.640 -11.310 1.00 91.81 228 LEU A C 1
ATOM 1781 O O . LEU A 1 228 ? 4.312 6.680 -12.010 1.00 91.81 228 LEU A O 1
ATOM 1785 N N . ASN A 1 229 ? 5.703 7.667 -10.545 1.00 89.25 229 ASN A N 1
ATOM 1786 C CA . ASN A 1 229 ? 4.963 8.934 -10.497 1.00 89.25 229 ASN A CA 1
ATOM 1787 C C . ASN A 1 229 ? 5.214 9.830 -11.728 1.00 89.25 229 ASN A C 1
ATOM 1789 O O . ASN A 1 229 ? 4.345 10.616 -12.105 1.00 89.25 229 ASN A O 1
ATOM 1793 N N . THR A 1 230 ? 6.388 9.730 -12.361 1.00 88.19 230 THR A N 1
ATOM 1794 C CA . THR A 1 230 ? 6.803 10.630 -13.460 1.00 88.19 230 THR A CA 1
ATOM 1795 C C . THR A 1 230 ? 6.685 10.018 -14.858 1.00 88.19 230 THR A C 1
ATOM 1797 O O . THR A 1 230 ? 6.692 10.748 -15.850 1.00 88.19 230 THR A O 1
ATOM 1800 N N . SER A 1 231 ? 6.575 8.692 -14.972 1.00 87.62 231 SER A N 1
ATOM 1801 C CA . SER A 1 231 ? 6.563 7.998 -16.261 1.00 87.62 231 SER A CA 1
ATOM 1802 C C . SER A 1 231 ? 5.279 8.275 -17.055 1.00 87.62 231 SER A C 1
ATOM 1804 O O . SER A 1 231 ? 4.185 8.035 -16.537 1.00 87.62 231 SER A O 1
ATOM 1806 N N . PRO A 1 232 ? 5.376 8.644 -18.348 1.00 85.12 232 PRO A N 1
ATOM 1807 C CA . PRO A 1 232 ? 4.211 8.818 -19.222 1.00 85.12 232 PRO A CA 1
ATOM 1808 C C . PRO A 1 232 ? 3.345 7.559 -19.356 1.00 85.12 232 PRO A C 1
ATOM 1810 O O . PRO A 1 232 ? 2.143 7.650 -19.574 1.00 85.12 232 PRO A O 1
ATOM 1813 N N . LYS A 1 233 ? 3.945 6.368 -19.210 1.00 86.56 233 LYS A N 1
ATOM 1814 C CA . LYS A 1 233 ? 3.221 5.088 -19.249 1.00 86.56 233 LYS A CA 1
ATOM 1815 C C . LYS A 1 233 ? 2.229 4.961 -18.090 1.00 86.56 233 LYS A C 1
ATOM 1817 O O . LYS A 1 233 ? 1.178 4.345 -18.236 1.00 86.56 233 LYS A O 1
ATOM 1822 N N . HIS A 1 234 ? 2.601 5.504 -16.934 1.00 85.88 234 HIS A N 1
ATOM 1823 C CA . HIS A 1 234 ? 1.889 5.331 -15.669 1.00 85.88 234 HIS A CA 1
ATOM 1824 C C . HIS A 1 234 ? 1.084 6.573 -15.276 1.00 85.88 234 HIS A C 1
ATOM 1826 O O . HIS A 1 234 ? 0.136 6.469 -14.497 1.00 85.88 234 HIS A O 1
ATOM 1832 N N . THR A 1 235 ? 1.394 7.726 -15.865 1.00 78.44 235 THR A N 1
ATOM 1833 C CA . THR A 1 235 ? 0.716 9.006 -15.651 1.00 78.44 235 THR A CA 1
ATOM 1834 C C . THR A 1 235 ? 0.062 9.459 -16.957 1.00 78.44 235 THR A C 1
ATOM 1836 O O . THR A 1 235 ? 0.693 10.103 -17.789 1.00 78.44 235 THR A O 1
ATOM 1839 N N . LEU A 1 236 ? -1.211 9.085 -17.140 1.00 62.31 236 LEU A N 1
ATOM 1840 C CA . LEU A 1 236 ? -2.023 9.456 -18.309 1.00 62.31 236 LEU A CA 1
ATOM 1841 C C . LEU A 1 236 ? -2.670 10.847 -18.184 1.00 62.31 236 LEU A C 1
ATOM 1843 O O . LEU A 1 236 ? -3.076 11.420 -19.190 1.00 62.31 236 LEU A O 1
ATOM 1847 N N . GLU A 1 237 ? -2.742 11.406 -16.974 1.00 61.31 237 GLU A N 1
ATOM 1848 C CA . GLU A 1 237 ? -3.397 12.688 -16.703 1.00 61.31 237 GLU A CA 1
ATOM 1849 C C . GLU A 1 237 ? -2.387 13.737 -16.217 1.00 61.31 237 GLU A C 1
ATOM 1851 O O . GLU A 1 237 ? -1.522 13.445 -15.394 1.00 61.31 237 GLU A O 1
ATOM 1856 N N . HIS A 1 238 ? -2.524 14.958 -16.742 1.00 51.03 238 HIS A N 1
ATOM 1857 C CA . HIS A 1 238 ? -1.734 16.165 -16.456 1.00 51.03 238 HIS A CA 1
ATOM 1858 C C . HIS A 1 238 ? -0.320 16.259 -17.041 1.00 51.03 238 HIS A C 1
ATOM 1860 O O . HIS A 1 238 ? 0.668 16.463 -16.342 1.00 51.03 238 HIS A O 1
ATOM 1866 N N . ARG A 1 239 ? -0.250 16.324 -18.375 1.00 48.84 239 ARG A N 1
ATOM 1867 C CA . ARG A 1 239 ? 0.771 17.135 -19.061 1.00 48.84 239 ARG A CA 1
ATOM 1868 C C . ARG A 1 239 ? 0.155 18.437 -19.591 1.00 48.84 239 ARG A C 1
ATOM 1870 O O . ARG A 1 239 ? 0.281 18.772 -20.762 1.00 48.84 239 ARG A O 1
ATOM 1877 N N . GLY A 1 240 ? -0.585 19.135 -18.728 1.00 48.09 240 GLY A N 1
ATOM 1878 C CA . GLY A 1 240 ? -0.977 20.525 -18.966 1.00 48.09 240 GLY A CA 1
ATOM 1879 C C . GLY A 1 240 ? 0.175 21.450 -18.546 1.00 48.09 240 GLY A C 1
ATOM 1880 O O . GLY A 1 240 ? 0.824 21.154 -17.546 1.00 48.09 240 GLY A O 1
ATOM 1881 N N . PRO A 1 241 ? 0.459 22.545 -19.267 1.00 50.88 241 PRO A N 1
ATOM 1882 C CA . PRO A 1 241 ? 1.653 23.372 -19.051 1.00 50.88 241 PRO A CA 1
ATOM 1883 C C . PRO A 1 241 ? 1.686 24.181 -17.734 1.00 50.88 241 PRO A C 1
ATOM 1885 O O . PRO A 1 241 ? 2.589 24.992 -17.567 1.00 50.88 241 PRO A O 1
ATOM 1888 N N . THR A 1 242 ? 0.729 24.011 -16.810 1.00 51.50 242 THR A N 1
ATOM 1889 C CA . THR A 1 242 ? 0.497 24.970 -15.708 1.00 51.50 242 THR A CA 1
ATOM 1890 C C . THR A 1 242 ? 0.250 24.375 -14.317 1.00 51.50 242 THR A C 1
ATOM 1892 O O . THR A 1 242 ? -0.039 25.132 -13.393 1.00 51.50 242 THR A O 1
ATOM 1895 N N . THR A 1 243 ? 0.362 23.060 -14.107 1.00 56.06 243 THR A N 1
ATOM 1896 C CA . THR A 1 243 ? 0.204 22.475 -12.761 1.00 56.06 243 THR A CA 1
ATOM 1897 C C . THR A 1 243 ? 1.538 21.959 -12.230 1.00 56.06 243 THR A C 1
ATOM 1899 O O . THR A 1 243 ? 1.961 20.867 -12.598 1.00 56.06 243 THR A O 1
ATOM 1902 N N . ASP A 1 244 ? 2.161 22.698 -11.306 1.00 59.47 244 ASP A N 1
ATOM 1903 C CA . ASP A 1 244 ? 3.403 22.327 -10.590 1.00 59.47 244 ASP A CA 1
ATOM 1904 C C . ASP A 1 244 ? 3.249 21.114 -9.640 1.00 59.47 244 ASP A C 1
ATOM 1906 O O . ASP A 1 244 ? 4.112 20.837 -8.805 1.00 59.47 244 ASP A O 1
ATOM 1910 N N . HIS A 1 245 ? 2.136 20.380 -9.720 1.00 63.78 245 HIS A N 1
ATOM 1911 C CA . HIS A 1 245 ? 1.800 19.310 -8.790 1.00 63.78 245 HIS A CA 1
ATOM 1912 C C . HIS A 1 245 ? 1.766 17.950 -9.488 1.00 63.78 245 HIS A C 1
ATOM 1914 O O . HIS A 1 245 ? 0.902 17.687 -10.322 1.00 63.78 245 HIS A O 1
ATOM 1920 N N . TYR A 1 246 ? 2.688 17.063 -9.106 1.00 68.62 246 TYR A N 1
ATOM 1921 C CA . TYR A 1 246 ? 2.655 15.663 -9.520 1.00 68.62 246 TYR A CA 1
ATOM 1922 C C . TYR A 1 246 ? 1.625 14.903 -8.673 1.00 68.62 246 TYR A C 1
ATOM 1924 O O . TYR A 1 246 ? 1.769 14.875 -7.446 1.00 68.62 246 TYR A O 1
ATOM 1932 N N . PRO A 1 247 ? 0.607 14.264 -9.281 1.00 75.81 247 PRO A N 1
ATOM 1933 C CA . PRO A 1 247 ? -0.342 13.459 -8.527 1.00 75.81 247 PRO A CA 1
ATOM 1934 C C . PRO A 1 247 ? 0.390 12.266 -7.906 1.00 75.81 247 PRO A C 1
ATOM 1936 O O . PRO A 1 247 ? 1.028 11.479 -8.606 1.00 75.81 247 PRO A O 1
ATOM 1939 N N . ASN A 1 248 ? 0.310 12.122 -6.581 1.00 83.88 248 ASN A N 1
ATOM 1940 C CA . ASN A 1 248 ? 0.907 10.973 -5.913 1.00 83.88 248 ASN A CA 1
ATOM 1941 C C . ASN A 1 248 ? 0.054 9.723 -6.155 1.00 83.88 248 ASN A C 1
ATOM 1943 O O . ASN A 1 248 ? -1.045 9.610 -5.617 1.00 83.88 248 ASN A O 1
ATOM 1947 N N . LYS A 1 249 ? 0.592 8.759 -6.905 1.00 88.81 249 LYS A N 1
ATOM 1948 C CA . LYS A 1 249 ? -0.059 7.463 -7.149 1.00 88.81 249 LYS A CA 1
ATOM 1949 C C . LYS A 1 249 ? 0.403 6.371 -6.193 1.00 88.81 249 LYS A C 1
ATOM 1951 O O . LYS A 1 249 ? -0.033 5.228 -6.313 1.00 88.81 249 LYS A O 1
ATOM 1956 N N . ILE A 1 250 ? 1.306 6.693 -5.270 1.00 92.19 250 ILE A N 1
ATOM 1957 C CA . ILE A 1 250 ? 1.997 5.715 -4.435 1.00 92.19 250 ILE A CA 1
ATOM 1958 C C . ILE A 1 250 ? 1.486 5.788 -3.003 1.00 92.19 250 ILE A C 1
ATOM 1960 O O . ILE A 1 250 ? 1.519 6.835 -2.351 1.00 92.19 250 ILE A O 1
ATOM 1964 N N . TYR A 1 251 ? 1.049 4.635 -2.509 1.00 91.94 251 TYR A N 1
ATOM 1965 C CA . TYR A 1 251 ? 0.465 4.468 -1.189 1.00 91.94 251 TYR A CA 1
ATOM 1966 C C . TYR A 1 251 ? 1.161 3.342 -0.438 1.00 91.94 251 TYR A C 1
ATOM 1968 O O . TYR A 1 251 ? 1.547 2.326 -1.008 1.00 91.94 251 TYR A O 1
ATOM 1976 N N . TYR A 1 252 ? 1.279 3.509 0.871 1.00 91.38 252 TYR A N 1
ATOM 1977 C CA . TYR A 1 252 ? 1.876 2.536 1.767 1.00 91.38 252 TYR A CA 1
ATOM 1978 C C . TYR A 1 252 ? 0.822 1.937 2.676 1.00 91.38 252 TYR A C 1
ATOM 1980 O O . TYR A 1 252 ? 0.187 2.643 3.456 1.00 91.38 252 TYR A O 1
ATOM 1988 N N . LEU A 1 253 ? 0.675 0.624 2.612 1.00 91.12 253 LEU A N 1
ATOM 1989 C CA . LEU A 1 253 ? -0.131 -0.158 3.523 1.00 91.12 253 LEU A CA 1
ATOM 1990 C C . LEU A 1 253 ? 0.651 -0.428 4.808 1.00 91.12 253 LEU A C 1
ATOM 1992 O O . LEU A 1 253 ? 1.817 -0.814 4.766 1.00 91.12 253 LEU A O 1
ATOM 1996 N N . LYS A 1 254 ? 0.010 -0.250 5.961 1.00 86.81 254 LYS A N 1
ATOM 1997 C CA . LYS A 1 254 ? 0.646 -0.458 7.267 1.00 86.81 254 LYS A CA 1
ATOM 1998 C C . LYS A 1 254 ? 1.252 -1.865 7.400 1.00 86.81 254 LYS A C 1
ATOM 2000 O O . LYS A 1 254 ? 0.605 -2.856 7.068 1.00 86.81 254 LYS A O 1
ATOM 2005 N N . ASN A 1 255 ? 2.456 -1.945 7.973 1.00 82.94 255 ASN A N 1
ATOM 2006 C CA . ASN A 1 255 ? 3.180 -3.205 8.186 1.00 82.94 255 ASN A CA 1
ATOM 2007 C C . ASN A 1 255 ? 2.306 -4.254 8.892 1.00 82.94 255 ASN A C 1
ATOM 2009 O O . ASN A 1 255 ? 1.630 -3.922 9.876 1.00 82.94 255 ASN A O 1
ATOM 2013 N N . ARG A 1 256 ? 2.367 -5.515 8.447 1.00 82.75 256 ARG A N 1
ATOM 2014 C CA . ARG A 1 256 ? 1.623 -6.669 8.996 1.00 82.75 256 ARG A CA 1
ATOM 2015 C C . ARG A 1 256 ? 0.103 -6.563 8.883 1.00 82.75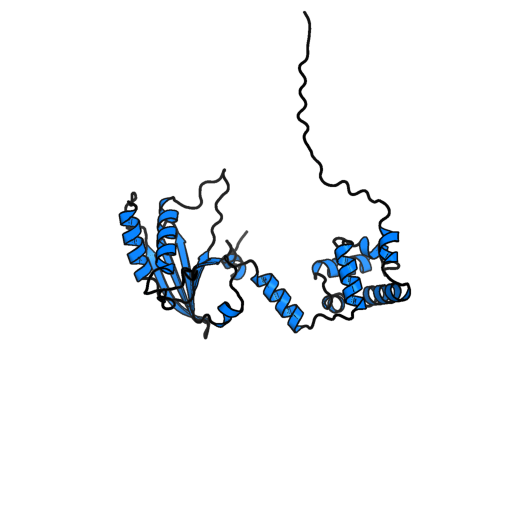 256 ARG A C 1
ATOM 2017 O O . ARG A 1 256 ? -0.599 -7.457 9.358 1.00 82.75 256 ARG A O 1
ATOM 2024 N N . LEU A 1 257 ? -0.437 -5.504 8.281 1.00 85.81 257 LEU A N 1
ATOM 2025 C CA . LEU A 1 257 ? -1.871 -5.408 8.041 1.00 85.81 257 LEU A CA 1
ATOM 2026 C C . LEU A 1 257 ? -2.358 -6.503 7.078 1.00 85.81 257 LEU A C 1
ATOM 2028 O O . LEU A 1 257 ? -3.343 -7.146 7.439 1.00 85.81 257 LEU A O 1
ATOM 2032 N N . PRO A 1 258 ? -1.677 -6.803 5.948 1.00 86.88 258 PRO A N 1
ATOM 2033 C CA . PRO A 1 258 ? -2.035 -7.953 5.113 1.00 86.88 258 PRO A CA 1
ATOM 2034 C C . PRO A 1 258 ? -2.079 -9.257 5.907 1.00 86.88 258 PRO A C 1
ATOM 2036 O O . PRO A 1 258 ? -3.091 -9.949 5.904 1.00 86.88 258 PRO A O 1
ATOM 2039 N N . ALA A 1 259 ? -1.022 -9.548 6.671 1.00 86.75 259 ALA A N 1
ATOM 2040 C CA . ALA A 1 259 ? -0.932 -10.774 7.460 1.00 86.75 259 ALA A CA 1
ATOM 2041 C C . ALA A 1 259 ? -2.088 -10.909 8.467 1.00 86.75 259 ALA A C 1
ATOM 2043 O O . ALA A 1 259 ? -2.631 -11.996 8.645 1.00 86.75 259 ALA A O 1
ATOM 2044 N N . ARG A 1 260 ? -2.511 -9.802 9.094 1.00 86.19 260 ARG A N 1
ATOM 2045 C CA . ARG A 1 260 ? -3.675 -9.780 9.996 1.00 86.19 260 ARG A CA 1
ATOM 2046 C C . ARG A 1 260 ? -4.997 -9.986 9.266 1.00 86.19 260 ARG A C 1
ATOM 2048 O O . ARG A 1 260 ? -5.859 -10.675 9.795 1.00 86.19 260 ARG A O 1
ATOM 2055 N N . LEU A 1 261 ? -5.165 -9.373 8.095 1.00 86.44 261 LEU A N 1
ATOM 2056 C CA . LEU A 1 261 ? -6.391 -9.492 7.301 1.00 86.44 261 LEU A CA 1
ATOM 2057 C C . LEU A 1 261 ? -6.608 -10.924 6.802 1.00 86.44 261 LEU A C 1
ATOM 2059 O O . LEU A 1 261 ? -7.743 -11.384 6.779 1.00 86.44 261 LEU A O 1
ATOM 2063 N N . PHE A 1 262 ? -5.529 -11.629 6.461 1.00 88.31 262 PHE A N 1
ATOM 2064 C CA . PHE A 1 262 ? -5.584 -13.005 5.963 1.00 88.31 262 PHE A CA 1
ATOM 2065 C C . PHE A 1 262 ? -5.389 -14.075 7.047 1.00 88.31 262 PHE A C 1
ATOM 2067 O O . PHE A 1 262 ? -5.264 -15.249 6.720 1.00 88.31 262 PHE A O 1
ATOM 2074 N N . GLY A 1 263 ? -5.327 -13.698 8.330 1.00 86.62 263 GLY A N 1
ATOM 2075 C CA . GLY A 1 263 ? -5.112 -14.654 9.425 1.00 86.62 263 GLY A CA 1
ATOM 2076 C C . GLY A 1 263 ? -3.762 -15.386 9.375 1.00 86.62 263 GLY A C 1
ATOM 2077 O O . GLY A 1 263 ? -3.585 -16.387 10.056 1.00 86.62 263 GLY A O 1
ATOM 2078 N N . ALA A 1 264 ? -2.808 -14.889 8.585 1.00 87.31 264 ALA A N 1
ATOM 2079 C CA . ALA A 1 264 ? -1.475 -15.467 8.420 1.00 87.31 264 ALA A CA 1
ATOM 2080 C C . ALA A 1 264 ? -0.468 -14.953 9.465 1.00 87.31 264 ALA A C 1
ATOM 2082 O O . ALA A 1 264 ? 0.666 -15.424 9.529 1.00 87.31 264 ALA A O 1
ATOM 2083 N N . LEU A 1 265 ? -0.853 -13.959 10.275 1.00 84.31 265 LEU A N 1
ATOM 2084 C CA . LEU A 1 265 ? -0.024 -13.489 11.378 1.00 84.31 265 LEU A CA 1
ATOM 2085 C C . LEU A 1 265 ? -0.097 -14.485 12.542 1.00 84.31 265 LEU A C 1
ATOM 2087 O O . LEU A 1 265 ? -1.042 -14.450 13.326 1.00 84.31 265 LEU A O 1
ATOM 2091 N N . ILE A 1 266 ? 0.928 -15.322 12.658 1.00 75.81 266 ILE A N 1
ATOM 2092 C CA . ILE A 1 266 ? 1.157 -16.191 13.814 1.00 75.81 266 ILE A CA 1
ATOM 2093 C C . ILE A 1 266 ? 2.100 -15.446 14.765 1.00 75.81 266 ILE A C 1
ATOM 2095 O O . ILE A 1 266 ? 3.176 -15.006 14.351 1.00 75.81 266 ILE A O 1
ATOM 2099 N N . GLY A 1 267 ? 1.683 -15.253 16.014 1.00 65.69 267 GLY A N 1
ATOM 2100 C CA . GLY A 1 267 ? 2.435 -14.533 17.040 1.00 65.69 267 GLY A CA 1
ATOM 2101 C C . GLY A 1 267 ? 1.906 -14.813 18.430 1.00 65.69 267 GLY A C 1
ATOM 2102 O O . GLY A 1 267 ? 0.729 -15.225 18.531 1.00 65.69 267 GLY A O 1
#

pLDDT: mean 74.4, std 17.86, range [28.17, 97.31]

Mean predicted aligned error: 17.27 Å